Protein AF-A0AAQ3KSX4-F1 (afdb_monomer_lite)

Structure (mmCIF, N/CA/C/O backbone):
data_AF-A0AAQ3KSX4-F1
#
_entry.id   AF-A0AAQ3KSX4-F1
#
loop_
_atom_site.group_PDB
_atom_site.id
_atom_site.type_symbol
_atom_site.label_atom_id
_atom_site.label_alt_id
_atom_site.label_comp_id
_atom_site.label_asym_id
_atom_site.label_entity_id
_atom_site.label_seq_id
_atom_site.pdbx_PDB_ins_code
_atom_site.Cartn_x
_atom_site.Cartn_y
_atom_site.Cartn_z
_atom_site.occupancy
_atom_site.B_iso_or_equiv
_atom_site.auth_seq_id
_atom_site.auth_comp_id
_atom_site.auth_asym_id
_atom_site.auth_atom_id
_atom_site.pdbx_PDB_model_num
ATOM 1 N N . MET A 1 1 ? 41.044 6.966 1.425 1.00 77.44 1 MET A N 1
ATOM 2 C CA . MET A 1 1 ? 41.226 5.898 2.436 1.00 77.44 1 MET A CA 1
ATOM 3 C C . MET A 1 1 ? 41.093 6.422 3.860 1.00 77.44 1 MET A C 1
ATOM 5 O O . MET A 1 1 ? 40.290 5.868 4.588 1.00 77.44 1 MET A O 1
ATOM 9 N N . GLU A 1 2 ? 41.803 7.483 4.252 1.00 89.62 2 GLU A N 1
ATOM 10 C CA . GLU A 1 2 ? 41.724 8.043 5.620 1.00 89.62 2 GLU A CA 1
ATOM 11 C C . GLU A 1 2 ? 40.316 8.520 6.028 1.00 89.62 2 GLU A C 1
ATOM 13 O O . GLU A 1 2 ? 39.848 8.199 7.115 1.00 89.62 2 GLU A O 1
ATOM 18 N N . GLN A 1 3 ? 39.590 9.201 5.134 1.00 88.56 3 GLN A N 1
ATOM 19 C CA . GLN A 1 3 ? 38.213 9.637 5.405 1.00 88.56 3 GLN A CA 1
ATOM 20 C C . GLN A 1 3 ? 37.252 8.461 5.641 1.00 88.56 3 GLN A C 1
ATOM 22 O O . GLN A 1 3 ? 36.486 8.472 6.598 1.00 88.56 3 GLN A O 1
ATOM 27 N N . LEU A 1 4 ? 37.379 7.406 4.834 1.00 90.31 4 LEU A N 1
ATOM 28 C CA . LEU A 1 4 ? 36.565 6.197 4.955 1.00 90.31 4 LEU A CA 1
ATOM 29 C C . LEU A 1 4 ? 36.817 5.471 6.288 1.00 90.31 4 LEU A C 1
ATOM 31 O O . LEU A 1 4 ? 35.885 4.991 6.919 1.00 90.31 4 LEU A O 1
ATOM 35 N N . LYS A 1 5 ? 38.073 5.433 6.759 1.00 93.12 5 LYS A N 1
ATOM 36 C CA . LYS A 1 5 ? 38.406 4.883 8.085 1.00 93.12 5 LYS A CA 1
ATOM 37 C C . LYS A 1 5 ? 37.750 5.684 9.208 1.00 93.12 5 LYS A C 1
ATOM 39 O O . LYS A 1 5 ? 37.245 5.094 10.154 1.00 93.12 5 LYS A O 1
ATOM 44 N N . LYS A 1 6 ? 37.747 7.017 9.107 1.00 94.50 6 LYS A N 1
ATOM 45 C CA . LYS A 1 6 ? 37.117 7.891 10.105 1.00 94.50 6 LYS A CA 1
ATOM 46 C C . LYS A 1 6 ? 35.602 7.680 10.169 1.00 94.50 6 LYS A C 1
ATOM 48 O O . LYS A 1 6 ? 35.049 7.646 11.262 1.00 94.50 6 LYS A O 1
ATOM 53 N N . GLU A 1 7 ? 34.956 7.516 9.017 1.00 93.69 7 GLU A N 1
ATOM 54 C CA . GLU A 1 7 ? 33.525 7.201 8.932 1.00 93.69 7 GLU A CA 1
ATOM 55 C C . GLU A 1 7 ? 33.211 5.833 9.554 1.00 93.69 7 GLU A C 1
ATOM 57 O O . GLU A 1 7 ? 32.286 5.743 10.355 1.00 93.69 7 GLU A O 1
ATOM 62 N N . ILE A 1 8 ? 34.032 4.805 9.295 1.00 94.25 8 ILE A N 1
ATOM 63 C CA . ILE A 1 8 ? 33.885 3.477 9.920 1.00 94.25 8 ILE A CA 1
ATOM 64 C C . ILE A 1 8 ? 34.015 3.562 11.445 1.00 94.25 8 ILE A C 1
ATOM 66 O O . ILE A 1 8 ? 33.133 3.085 12.149 1.00 94.25 8 ILE A O 1
ATOM 70 N N . PHE A 1 9 ? 35.053 4.222 11.970 1.00 95.12 9 PHE A N 1
ATOM 71 C CA . PHE A 1 9 ? 35.220 4.376 13.422 1.00 95.12 9 PHE A CA 1
ATOM 72 C C . PHE A 1 9 ? 34.080 5.171 14.072 1.00 95.12 9 PHE A C 1
ATOM 74 O O . PHE A 1 9 ? 33.692 4.888 15.205 1.00 95.12 9 PHE A O 1
ATOM 81 N N . SER A 1 10 ? 33.543 6.175 13.372 1.00 95.44 10 SER A N 1
ATOM 82 C CA . SER A 1 10 ? 32.381 6.928 13.848 1.00 95.44 10 SER A CA 1
ATOM 83 C C . SER A 1 10 ? 31.141 6.040 13.916 1.00 95.44 10 SER A C 1
ATOM 85 O O . SER A 1 10 ? 30.458 6.039 14.937 1.00 95.44 10 SER A O 1
ATOM 87 N N . ALA A 1 11 ? 30.890 5.257 12.864 1.00 94.19 11 ALA A N 1
ATOM 88 C CA . ALA A 1 11 ? 29.765 4.335 12.791 1.00 94.19 11 ALA A CA 1
ATOM 89 C C . ALA A 1 11 ? 29.879 3.203 13.824 1.00 94.19 11 ALA A C 1
ATOM 91 O O . ALA A 1 11 ? 28.892 2.870 14.466 1.00 94.19 11 ALA A O 1
ATOM 92 N N . GLU A 1 12 ? 31.071 2.643 14.050 1.00 95.62 12 GLU A N 1
ATOM 93 C CA . GLU A 1 12 ? 31.298 1.626 15.088 1.00 95.62 12 GLU A CA 1
ATOM 94 C C . GLU A 1 12 ? 31.028 2.173 16.491 1.00 95.62 12 GLU A C 1
ATOM 96 O O . GLU A 1 12 ? 30.397 1.501 17.309 1.00 95.62 12 GLU A O 1
ATOM 101 N N . LYS A 1 13 ? 31.462 3.409 16.768 1.00 96.44 13 LYS A N 1
ATOM 102 C CA . LYS A 1 13 ? 31.189 4.065 18.048 1.00 96.44 13 LYS A CA 1
ATOM 103 C C . LYS A 1 13 ? 29.693 4.284 18.247 1.00 96.44 13 LYS A C 1
ATOM 105 O O . LYS A 1 13 ? 29.177 3.936 19.304 1.00 96.44 13 LYS A O 1
ATOM 110 N N . GLU A 1 14 ? 29.010 4.832 17.247 1.00 96.06 14 GLU A N 1
ATOM 111 C CA . GLU A 1 14 ? 27.561 5.034 17.284 1.00 96.06 14 GLU A CA 1
ATOM 112 C C . GLU A 1 14 ? 26.818 3.706 17.465 1.00 96.06 14 GLU A C 1
ATOM 114 O O . GLU A 1 14 ? 25.945 3.606 18.320 1.00 96.06 14 GLU A O 1
ATOM 119 N N . ASN A 1 15 ? 27.241 2.652 16.764 1.00 95.69 15 ASN A N 1
ATOM 120 C CA . ASN A 1 15 ? 26.662 1.321 16.899 1.00 95.69 15 ASN A CA 1
ATOM 121 C C . ASN A 1 15 ? 26.868 0.738 18.310 1.00 95.69 15 ASN A C 1
ATOM 123 O O . ASN A 1 15 ? 25.971 0.089 18.841 1.00 95.69 15 ASN A O 1
ATOM 127 N N . SER A 1 16 ? 28.014 1.008 18.953 1.00 94.94 16 SER A N 1
ATOM 128 C CA . SER A 1 16 ? 28.247 0.625 20.355 1.00 94.94 16 SER A CA 1
ATOM 129 C C . SER A 1 16 ? 27.323 1.371 21.324 1.00 94.94 16 SER A C 1
ATOM 131 O O . SER A 1 16 ? 26.788 0.761 22.248 1.00 94.94 16 SER A O 1
ATOM 133 N N . THR A 1 17 ? 27.072 2.661 21.076 1.00 97.62 17 THR A N 1
ATOM 134 C CA . THR A 1 17 ? 26.143 3.472 21.873 1.00 97.62 17 THR A CA 1
ATOM 135 C C . THR A 1 17 ? 24.716 2.957 21.716 1.00 97.62 17 THR A C 1
ATOM 137 O O . THR A 1 17 ? 24.065 2.665 22.715 1.00 97.62 17 THR A O 1
ATOM 140 N N . ILE A 1 18 ? 24.265 2.753 20.474 1.00 97.19 18 ILE A N 1
ATOM 141 C CA . ILE A 1 18 ? 22.936 2.208 20.170 1.00 97.19 18 ILE A CA 1
ATOM 142 C C . ILE A 1 18 ? 22.759 0.837 20.827 1.00 97.19 18 ILE A C 1
ATOM 144 O O . ILE A 1 18 ? 21.723 0.583 21.430 1.00 97.19 18 ILE A O 1
ATOM 148 N N . SER A 1 19 ? 23.774 -0.032 20.772 1.00 96.69 19 SER A N 1
ATOM 149 C CA . SER A 1 19 ? 23.719 -1.337 21.440 1.00 96.69 19 SER A CA 1
ATOM 150 C C . SER A 1 19 ? 23.503 -1.195 22.950 1.00 96.69 19 SER A C 1
ATOM 152 O O . SER A 1 19 ? 22.652 -1.881 23.502 1.00 96.69 19 SER A O 1
ATOM 154 N N . SER A 1 20 ? 24.209 -0.272 23.612 1.00 96.50 20 SER A N 1
ATOM 155 C CA . SER A 1 20 ? 24.032 -0.038 25.054 1.00 96.50 20 SER A CA 1
ATOM 156 C C . SER A 1 20 ? 22.672 0.579 25.413 1.00 96.50 20 SER A C 1
ATOM 158 O O . SER A 1 20 ? 22.101 0.275 26.460 1.00 96.50 20 SER A O 1
ATOM 160 N N . GLU A 1 21 ? 22.113 1.416 24.537 1.00 97.94 21 GLU A N 1
ATOM 161 C CA . GLU A 1 21 ? 20.769 1.972 24.718 1.00 97.94 21 GLU A CA 1
ATOM 162 C C . GLU A 1 21 ? 19.692 0.894 24.543 1.00 97.94 21 GLU A C 1
ATOM 164 O O . GLU A 1 21 ? 18.725 0.867 25.299 1.00 97.94 21 GLU A O 1
ATOM 169 N N . ILE A 1 22 ? 19.878 -0.040 23.605 1.00 96.56 22 ILE A N 1
ATOM 170 C CA . ILE A 1 22 ? 18.985 -1.193 23.437 1.00 96.56 22 ILE A CA 1
ATOM 171 C C . ILE A 1 22 ? 18.987 -2.061 24.697 1.00 96.56 22 ILE A C 1
ATOM 173 O O . ILE A 1 22 ? 17.912 -2.428 25.167 1.00 96.56 22 ILE A O 1
ATOM 177 N N . ASP A 1 23 ? 20.161 -2.351 25.260 1.00 97.06 23 ASP A N 1
ATOM 178 C CA . ASP A 1 23 ? 20.272 -3.176 26.467 1.00 97.06 23 ASP A CA 1
ATOM 179 C C . ASP A 1 23 ? 19.568 -2.517 27.664 1.00 97.06 23 ASP A C 1
ATOM 181 O O . ASP A 1 23 ? 18.772 -3.159 28.349 1.00 97.06 23 ASP A O 1
ATOM 185 N N . THR A 1 24 ? 19.775 -1.211 27.873 1.00 97.00 24 THR A N 1
ATOM 186 C CA . THR A 1 24 ? 19.105 -0.476 28.964 1.00 97.00 24 THR A CA 1
ATOM 187 C C . THR A 1 24 ? 17.590 -0.387 28.765 1.00 97.00 24 THR A C 1
ATOM 189 O O . THR A 1 24 ? 16.834 -0.533 29.727 1.00 97.00 24 THR A O 1
ATOM 192 N N . LEU A 1 25 ? 17.119 -0.207 27.526 1.00 97.38 25 LEU A N 1
ATOM 193 C CA . LEU A 1 25 ? 15.690 -0.226 27.213 1.00 97.38 25 LEU A CA 1
ATOM 194 C C . LEU A 1 25 ? 15.086 -1.620 27.440 1.00 97.38 25 LEU A C 1
ATOM 196 O O . LEU A 1 25 ? 13.968 -1.733 27.937 1.00 97.38 25 LEU A O 1
ATOM 200 N N . MET A 1 26 ? 15.816 -2.685 27.096 1.00 97.00 26 MET A N 1
ATOM 201 C CA . MET A 1 26 ? 15.367 -4.061 27.302 1.00 97.00 26 MET A CA 1
ATOM 202 C C . MET A 1 26 ? 15.226 -4.380 28.794 1.00 97.00 26 MET A C 1
ATOM 204 O O . MET A 1 26 ? 14.216 -4.958 29.195 1.00 97.00 26 MET A O 1
ATOM 208 N N . GLU A 1 27 ? 16.188 -3.960 29.621 1.00 97.12 27 GLU A N 1
ATOM 209 C CA . GLU A 1 27 ? 16.096 -4.090 31.080 1.00 97.12 27 GLU A CA 1
ATOM 210 C C . GLU A 1 27 ? 14.896 -3.322 31.649 1.00 97.12 27 GLU A C 1
ATOM 212 O O . GLU A 1 27 ? 14.158 -3.868 32.472 1.00 97.12 27 GLU A O 1
ATOM 217 N N . ALA A 1 28 ? 14.652 -2.095 31.175 1.00 97.00 28 ALA A N 1
ATOM 218 C CA . ALA A 1 28 ? 13.501 -1.299 31.593 1.00 97.00 28 ALA A CA 1
ATOM 219 C C . ALA A 1 28 ? 12.168 -1.979 31.237 1.00 97.00 28 ALA A C 1
ATOM 221 O O . ALA A 1 28 ? 11.304 -2.114 32.096 1.00 97.00 28 ALA A O 1
ATOM 222 N N . VAL A 1 29 ? 12.025 -2.493 30.009 1.00 97.19 29 VAL A N 1
ATOM 223 C CA . VAL A 1 29 ? 10.808 -3.198 29.563 1.00 97.19 29 VAL A CA 1
ATOM 224 C C . VAL A 1 29 ? 10.545 -4.457 30.390 1.00 97.19 29 VAL A C 1
ATOM 226 O O . VAL A 1 29 ? 9.398 -4.736 30.737 1.00 97.19 29 VAL A O 1
ATOM 229 N N . VAL A 1 30 ? 11.589 -5.220 30.727 1.00 96.94 30 VAL A N 1
ATOM 230 C CA . VAL A 1 30 ? 11.448 -6.391 31.605 1.00 96.94 30 VAL A CA 1
ATOM 231 C C . VAL A 1 30 ? 11.003 -5.962 33.006 1.00 96.94 30 VAL A C 1
ATOM 233 O O . VAL A 1 30 ? 10.108 -6.588 33.570 1.00 96.94 30 VAL A O 1
ATOM 236 N N . GLY A 1 31 ? 11.577 -4.883 33.548 1.00 97.00 31 GLY A N 1
ATOM 237 C CA . GLY A 1 31 ? 11.170 -4.314 34.834 1.00 97.00 31 GLY A CA 1
ATOM 238 C C . GLY A 1 31 ? 9.704 -3.873 34.853 1.00 97.00 31 GLY A C 1
ATOM 239 O O . GLY A 1 31 ? 8.949 -4.295 35.730 1.00 97.00 31 GLY A O 1
ATOM 240 N N . ASP A 1 32 ? 9.285 -3.103 33.850 1.00 97.19 32 ASP A N 1
ATOM 241 C CA . ASP A 1 32 ? 7.911 -2.614 33.704 1.00 97.19 32 ASP A CA 1
ATOM 242 C C . ASP A 1 32 ? 6.913 -3.771 33.540 1.00 97.19 32 ASP A C 1
ATOM 244 O O . ASP A 1 32 ? 5.824 -3.740 34.112 1.00 97.19 32 ASP A O 1
ATOM 248 N N . SER A 1 33 ? 7.292 -4.827 32.808 1.00 95.62 33 SER A N 1
ATOM 249 C CA . SER A 1 33 ? 6.467 -6.031 32.657 1.00 95.62 33 SER A CA 1
ATOM 250 C C . SER A 1 33 ? 6.242 -6.737 33.993 1.00 95.62 33 SER A C 1
ATOM 252 O O . SER A 1 33 ? 5.117 -7.124 34.296 1.00 95.62 33 SER A O 1
ATOM 254 N N . VAL A 1 34 ? 7.293 -6.894 34.804 1.00 95.75 34 VAL A N 1
ATOM 255 C CA . VAL A 1 34 ? 7.187 -7.521 36.132 1.00 95.75 34 VAL A CA 1
ATOM 256 C C . VAL A 1 34 ? 6.328 -6.671 37.070 1.00 95.75 34 VAL A C 1
ATOM 258 O O . VAL A 1 34 ? 5.539 -7.212 37.847 1.00 95.75 34 VAL A O 1
ATOM 261 N N . GLN A 1 35 ? 6.452 -5.344 36.998 1.00 97.31 35 GLN A N 1
ATOM 262 C CA . GLN A 1 35 ? 5.618 -4.438 37.780 1.00 97.31 35 GLN A CA 1
ATOM 263 C C . GLN A 1 35 ? 4.140 -4.547 37.380 1.00 97.31 35 GLN A C 1
ATOM 265 O O . GLN A 1 35 ? 3.283 -4.673 38.254 1.00 97.31 35 GLN A O 1
ATOM 270 N N . LEU A 1 36 ? 3.850 -4.557 36.077 1.00 96.06 36 LEU A N 1
ATOM 271 C CA . LEU A 1 36 ? 2.490 -4.692 35.564 1.00 96.06 36 LEU A CA 1
ATOM 272 C C . LEU A 1 36 ? 1.843 -6.019 35.987 1.00 96.06 36 LEU A C 1
ATOM 274 O O . LEU A 1 36 ? 0.680 -6.024 36.386 1.00 96.06 36 LEU A O 1
ATOM 278 N N . ASP A 1 37 ? 2.590 -7.126 35.955 1.00 96.81 37 ASP A N 1
ATOM 279 C CA . ASP A 1 37 ? 2.108 -8.424 36.446 1.00 96.81 37 ASP A CA 1
ATOM 280 C C . ASP A 1 37 ? 1.728 -8.359 37.936 1.00 96.81 37 ASP A C 1
ATOM 282 O O . ASP A 1 37 ? 0.681 -8.871 38.340 1.00 96.81 37 ASP A O 1
ATOM 286 N N . GLY A 1 38 ? 2.536 -7.675 38.754 1.00 95.62 38 GLY A N 1
ATOM 287 C CA . GLY A 1 38 ? 2.235 -7.440 40.168 1.00 95.62 38 GLY A CA 1
ATOM 288 C C . GLY A 1 38 ? 0.968 -6.605 40.384 1.00 95.62 38 GLY A C 1
ATOM 289 O O . GLY A 1 38 ? 0.138 -6.945 41.232 1.00 95.62 38 GLY A O 1
ATOM 290 N N . ASP A 1 39 ? 0.785 -5.547 39.592 1.00 96.81 39 ASP A N 1
ATOM 291 C CA . ASP A 1 39 ? -0.4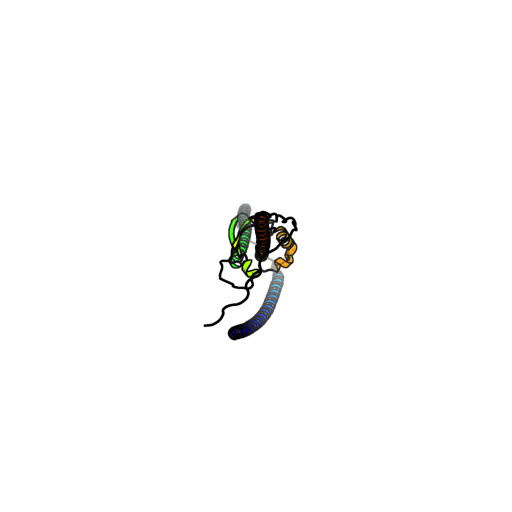04 -4.693 39.650 1.00 96.81 39 ASP A CA 1
ATOM 292 C C . ASP A 1 39 ? -1.676 -5.467 39.252 1.00 96.81 39 ASP A C 1
ATOM 294 O O . ASP A 1 39 ? -2.718 -5.337 39.904 1.00 96.81 39 ASP A O 1
ATOM 298 N N . ILE A 1 40 ? -1.595 -6.325 38.228 1.00 96.50 40 ILE A N 1
ATOM 299 C CA . ILE A 1 40 ? -2.700 -7.197 37.797 1.00 96.50 40 ILE A CA 1
ATOM 300 C C . ILE A 1 40 ? -3.080 -8.193 38.901 1.00 96.50 40 ILE A C 1
ATOM 302 O O . ILE A 1 40 ? -4.270 -8.370 39.188 1.00 96.50 40 ILE A O 1
ATOM 306 N N . GLU A 1 41 ? -2.101 -8.821 39.553 1.00 96.81 41 GLU A N 1
ATOM 307 C CA . GLU A 1 41 ? -2.348 -9.741 40.669 1.00 96.81 41 GLU A CA 1
ATOM 308 C C . GLU A 1 41 ? -3.003 -9.010 41.858 1.00 96.81 41 GLU A C 1
ATOM 310 O O . GLU A 1 41 ? -3.980 -9.491 42.442 1.00 96.81 41 GLU A O 1
ATOM 315 N N . GLY A 1 42 ? -2.540 -7.794 42.175 1.00 95.81 42 GLY A N 1
ATOM 316 C CA . GLY A 1 42 ? -3.118 -6.953 43.228 1.00 95.81 42 GLY A CA 1
ATOM 317 C C . GLY A 1 42 ? -4.569 -6.540 42.952 1.00 95.81 42 GLY A C 1
ATOM 318 O O . GLY A 1 42 ? -5.426 -6.592 43.847 1.00 95.81 42 GLY A O 1
ATOM 319 N N . LEU A 1 43 ? -4.881 -6.185 41.703 1.00 95.62 43 LEU A N 1
ATOM 320 C CA . LEU A 1 43 ? -6.252 -5.912 41.265 1.00 95.62 43 LEU A CA 1
ATOM 321 C C . LEU A 1 43 ? -7.130 -7.166 41.336 1.00 95.62 43 LEU A C 1
ATOM 323 O O . LEU A 1 43 ? -8.269 -7.088 41.800 1.00 95.62 43 LEU A O 1
ATOM 327 N N . THR A 1 44 ? -6.593 -8.325 40.954 1.00 95.50 44 THR A N 1
ATOM 328 C CA . THR A 1 44 ? -7.293 -9.615 41.030 1.00 95.50 44 THR A CA 1
ATOM 329 C C . THR A 1 44 ? -7.646 -9.968 42.478 1.00 95.50 44 THR A C 1
ATOM 331 O O . THR A 1 44 ? -8.795 -10.303 42.776 1.00 95.50 44 THR A O 1
ATOM 334 N N . CYS A 1 45 ? -6.708 -9.789 43.412 1.00 91.56 45 CYS A N 1
ATOM 335 C CA . CYS A 1 45 ? -6.958 -9.946 44.847 1.00 91.56 45 CYS A CA 1
ATOM 336 C C . CYS A 1 45 ? -8.049 -8.991 45.359 1.00 91.56 45 CYS A C 1
ATOM 338 O O . CYS A 1 45 ? -8.931 -9.399 46.118 1.00 91.56 45 CYS A O 1
ATOM 340 N N . SER A 1 46 ? -8.016 -7.729 44.922 1.00 93.69 46 SER A N 1
ATOM 341 C CA . SER A 1 46 ? -9.005 -6.715 45.312 1.00 93.69 46 SER A CA 1
ATOM 342 C C . SER A 1 46 ? -10.410 -7.062 44.813 1.00 93.69 46 SER A C 1
ATOM 344 O O . SER A 1 46 ? -11.388 -6.910 45.545 1.00 93.69 46 SER A O 1
ATOM 346 N N . LEU A 1 47 ? -10.519 -7.580 43.590 1.00 92.56 47 LEU A N 1
ATOM 347 C CA . LEU A 1 47 ? -11.789 -8.001 43.003 1.00 92.56 47 LEU A CA 1
ATOM 348 C C . LEU A 1 47 ? -12.379 -9.212 43.739 1.00 92.56 47 LEU A C 1
ATOM 350 O O . LEU A 1 47 ? -13.551 -9.185 44.116 1.00 92.56 47 LEU A O 1
ATOM 354 N N . ASN A 1 48 ? -11.550 -10.214 44.046 1.00 91.06 48 ASN A N 1
ATOM 355 C CA . ASN A 1 48 ? -11.947 -11.377 44.848 1.00 91.06 48 ASN A CA 1
ATOM 356 C C . ASN A 1 48 ? -12.418 -10.970 46.258 1.00 91.06 48 ASN A C 1
ATOM 358 O O . ASN A 1 48 ? -13.371 -11.536 46.799 1.00 91.06 48 ASN A O 1
ATOM 362 N N . PHE A 1 49 ? -11.783 -9.957 46.858 1.00 89.00 49 PHE A N 1
ATOM 363 C CA . PHE A 1 49 ? -12.206 -9.412 48.147 1.00 89.00 49 PHE A CA 1
ATOM 364 C C . PHE A 1 49 ? -13.598 -8.764 48.069 1.00 89.00 49 PHE A C 1
ATOM 366 O O . PHE A 1 49 ? -14.457 -9.067 48.902 1.00 89.00 49 PHE A O 1
ATOM 373 N N . ILE A 1 50 ? -13.858 -7.936 47.053 1.00 89.31 50 ILE A N 1
ATOM 374 C CA . ILE A 1 50 ? -15.174 -7.308 46.835 1.00 89.31 50 ILE A CA 1
ATOM 375 C C . ILE A 1 50 ? -16.257 -8.373 46.611 1.00 89.31 50 ILE A C 1
ATOM 377 O O . ILE A 1 50 ? -17.335 -8.293 47.207 1.00 89.31 50 ILE A O 1
ATOM 381 N N . GLU A 1 51 ? -15.966 -9.405 45.817 1.00 85.38 51 GLU A N 1
ATOM 382 C CA . GLU A 1 51 ? -16.886 -10.523 45.584 1.00 85.38 51 GLU A CA 1
ATOM 383 C C . GLU A 1 51 ? -17.218 -11.274 46.888 1.00 85.38 51 GLU A C 1
ATOM 385 O O . GLU A 1 51 ? -18.375 -11.628 47.138 1.00 85.38 51 GLU A O 1
ATOM 390 N N . SER A 1 52 ? -16.230 -11.450 47.774 1.00 80.94 52 SER A N 1
ATOM 391 C CA . SER A 1 52 ? -16.435 -12.077 49.085 1.00 80.94 52 SER A CA 1
ATOM 392 C C . SER A 1 52 ? -17.281 -11.223 50.047 1.00 80.94 52 SER A C 1
ATOM 394 O O . SER A 1 52 ? -18.116 -11.769 50.774 1.00 80.94 52 SER A O 1
ATOM 396 N N . GLN A 1 53 ? -17.154 -9.888 50.013 1.00 74.31 53 GLN A N 1
ATOM 397 C CA . GLN A 1 53 ? -17.993 -8.969 50.799 1.00 74.31 53 GLN A CA 1
ATOM 398 C C . GLN A 1 53 ? -19.436 -8.898 50.284 1.00 74.31 53 GLN A C 1
ATOM 400 O O . GLN A 1 53 ? -20.368 -8.850 51.090 1.00 74.31 53 GLN A O 1
ATOM 405 N N . GLY A 1 54 ? -19.643 -8.964 48.964 1.00 58.72 54 GLY A N 1
ATOM 406 C CA . GLY A 1 54 ? -20.977 -8.970 48.351 1.00 58.72 54 GLY A CA 1
ATOM 407 C C . GLY A 1 54 ? -21.863 -10.143 48.792 1.00 58.72 54 GLY A C 1
ATOM 408 O O . GLY A 1 54 ? -23.088 -10.048 48.736 1.00 58.72 54 GLY A O 1
ATOM 409 N N . ARG A 1 55 ? -21.270 -11.234 49.300 1.00 55.12 55 ARG A N 1
ATOM 410 C CA . ARG A 1 55 ? -21.997 -12.409 49.820 1.00 55.12 55 ARG A CA 1
ATOM 411 C C . ARG A 1 55 ? -22.288 -12.349 51.324 1.00 55.12 55 ARG A C 1
ATOM 413 O O . ARG A 1 55 ? -23.135 -13.105 51.794 1.00 55.12 55 ARG A O 1
ATOM 420 N N . LEU A 1 56 ? -21.639 -11.455 52.075 1.00 50.34 56 LEU A N 1
ATOM 421 C CA . LEU A 1 56 ? -21.816 -11.306 53.530 1.00 50.34 56 LEU A CA 1
ATOM 422 C C . LEU A 1 56 ? -22.900 -10.282 53.921 1.00 50.34 56 LEU A C 1
ATOM 424 O O . LEU A 1 56 ? -23.347 -10.280 55.065 1.00 50.34 56 LEU A O 1
ATOM 428 N N . GLY A 1 57 ? -23.381 -9.461 52.981 1.00 45.97 57 GLY A N 1
ATOM 429 C CA . GLY A 1 57 ? -24.408 -8.432 53.221 1.00 45.97 57 GLY A CA 1
ATOM 430 C C . GLY A 1 57 ? -25.868 -8.912 53.264 1.00 45.97 57 GLY A C 1
ATOM 431 O O . GLY A 1 57 ? -26.760 -8.089 53.430 1.00 45.97 57 GLY A O 1
ATOM 432 N N . LEU A 1 58 ? -26.138 -10.215 53.115 1.00 45.31 58 LEU A N 1
ATOM 433 C CA . LEU A 1 58 ? -27.502 -10.781 53.093 1.00 45.31 58 LEU A CA 1
ATOM 434 C C . LEU A 1 58 ? -27.897 -11.538 54.373 1.00 45.31 58 LEU A C 1
ATOM 436 O O . LEU A 1 58 ? -28.959 -12.152 54.420 1.00 45.31 58 LEU A O 1
ATOM 440 N N . SER A 1 59 ? -27.074 -11.497 55.424 1.00 45.84 59 SER A N 1
ATOM 441 C CA . SER A 1 59 ? -27.343 -12.208 56.679 1.00 45.84 59 SER A CA 1
ATOM 442 C C . SER A 1 59 ? -27.238 -11.294 57.896 1.00 45.84 59 SER A C 1
ATOM 444 O O . SER A 1 59 ? -26.413 -11.512 58.783 1.00 45.84 59 SER A O 1
ATOM 446 N N . SER A 1 60 ? -28.107 -10.290 57.990 1.00 40.59 60 SER A N 1
ATOM 447 C CA . SER A 1 60 ? -28.384 -9.660 59.281 1.00 40.59 60 SER A CA 1
ATOM 448 C C . SER A 1 60 ? -29.757 -8.984 59.326 1.00 40.59 60 SER A C 1
ATOM 450 O O . SER A 1 60 ? -30.046 -8.033 58.610 1.00 40.59 60 SER A O 1
ATOM 452 N N . THR A 1 61 ? -30.562 -9.466 60.278 1.00 39.75 61 THR A N 1
ATOM 453 C CA . THR A 1 61 ? -31.725 -8.824 60.918 1.00 39.75 61 THR A CA 1
ATOM 454 C C . THR A 1 61 ? -33.079 -8.852 60.191 1.00 39.75 61 THR A C 1
ATOM 456 O O . THR A 1 61 ? -33.462 -7.918 59.500 1.00 39.75 61 THR A O 1
ATOM 459 N N . SER A 1 62 ? -33.887 -9.880 60.486 1.00 33.81 62 SER A N 1
ATOM 460 C CA . SER A 1 62 ? -35.350 -9.741 60.527 1.00 33.81 62 SER A CA 1
ATOM 461 C C . SER A 1 62 ? -35.785 -9.590 61.988 1.00 33.81 62 SER A C 1
ATOM 463 O O . SER A 1 62 ? -35.845 -10.570 62.733 1.00 33.81 62 SER A O 1
ATOM 465 N N . VAL A 1 63 ? -36.040 -8.351 62.405 1.00 40.59 63 VAL A N 1
ATOM 466 C CA . VAL A 1 63 ? -36.787 -8.030 63.627 1.00 40.59 63 VAL A CA 1
ATOM 467 C C . VAL A 1 63 ? -38.242 -7.848 63.212 1.00 40.59 63 VAL A C 1
ATOM 469 O O . VAL A 1 63 ? -38.533 -7.030 62.344 1.00 40.59 63 VAL A O 1
ATOM 472 N N . ASP A 1 64 ? -39.133 -8.633 63.809 1.00 41.88 64 ASP A N 1
ATOM 473 C CA . ASP A 1 64 ? -40.577 -8.566 63.594 1.00 41.88 64 ASP A CA 1
ATOM 474 C C . ASP A 1 64 ? -41.253 -7.694 64.672 1.00 41.88 64 ASP A C 1
ATOM 476 O O . ASP A 1 64 ? -40.885 -7.758 65.848 1.00 41.88 64 ASP A O 1
ATOM 480 N N . GLY A 1 65 ? -42.265 -6.920 64.259 1.00 38.50 65 GLY A N 1
ATOM 481 C CA . GLY A 1 65 ? -43.331 -6.409 65.131 1.00 38.50 65 GLY A CA 1
ATOM 482 C C . GLY A 1 65 ? -43.478 -4.887 65.318 1.00 38.50 65 GLY A C 1
ATOM 483 O O . GLY A 1 65 ? -43.035 -4.363 66.336 1.00 38.50 65 GLY A O 1
ATOM 484 N N . LYS A 1 66 ? -44.244 -4.205 64.439 1.00 31.05 66 LYS A N 1
ATOM 485 C CA . LYS A 1 66 ? -45.479 -3.431 64.782 1.00 31.05 66 LYS A CA 1
ATOM 486 C C . LYS A 1 66 ? -46.118 -2.719 63.559 1.00 31.05 66 LYS A C 1
ATOM 488 O O . LYS A 1 66 ? -45.375 -2.332 62.662 1.00 31.05 66 LYS A O 1
ATOM 493 N N . PRO A 1 67 ? -47.456 -2.489 63.522 1.00 49.69 67 PRO A N 1
ATOM 494 C CA . PRO A 1 67 ? -48.157 -1.956 62.347 1.00 49.69 67 PRO A CA 1
ATOM 495 C C . PRO A 1 67 ? -48.575 -0.466 62.431 1.00 49.69 67 PRO A C 1
ATOM 497 O O . PRO A 1 67 ? -49.072 -0.047 63.475 1.00 49.69 67 PRO A O 1
ATOM 500 N N . LEU A 1 68 ? -48.457 0.218 61.269 1.00 43.59 68 LEU A N 1
ATOM 501 C CA . LEU A 1 68 ? -49.140 1.426 60.709 1.00 43.59 68 LEU A CA 1
ATOM 502 C C . LEU A 1 68 ? -49.209 2.740 61.546 1.00 43.59 68 LEU A C 1
ATOM 504 O O . LEU A 1 68 ? -48.978 2.677 62.750 1.00 43.59 68 LEU A O 1
ATOM 508 N N . PRO A 1 69 ? -49.582 3.928 60.983 1.00 57.88 69 PRO A N 1
ATOM 509 C CA . PRO A 1 69 ? -50.072 4.249 59.622 1.00 57.88 69 PRO A CA 1
ATOM 510 C C . PRO A 1 69 ? -49.420 5.488 58.950 1.00 57.88 69 PRO A C 1
ATOM 512 O O . PRO A 1 69 ? -48.966 6.385 59.641 1.00 57.88 69 PRO A O 1
ATOM 515 N N . GLU A 1 70 ? -49.460 5.597 57.618 1.00 35.22 70 GLU A N 1
ATOM 516 C CA . GLU A 1 70 ? -50.076 6.767 56.957 1.00 35.22 70 GLU A CA 1
ATOM 517 C C . GLU A 1 70 ? -50.140 6.602 55.438 1.00 35.22 70 GLU A C 1
ATOM 519 O O . GLU A 1 70 ? -49.247 6.066 54.784 1.00 35.22 70 GLU A O 1
ATOM 524 N N . GLU A 1 71 ? -51.281 7.027 54.918 1.00 50.38 71 GLU A N 1
ATOM 525 C CA . GLU A 1 71 ? -51.705 6.970 53.536 1.00 50.38 71 GLU A CA 1
ATOM 526 C C . GLU A 1 71 ? -50.916 7.964 52.680 1.00 50.38 71 GLU A C 1
ATOM 528 O O . GLU A 1 71 ? -51.003 9.171 52.888 1.00 50.38 71 GLU A O 1
ATOM 533 N N . THR A 1 72 ? -50.278 7.472 51.622 1.00 42.56 72 THR A N 1
ATOM 534 C CA . THR A 1 72 ? -50.133 8.266 50.400 1.00 42.56 72 THR A CA 1
ATOM 535 C C . THR A 1 72 ? -50.558 7.388 49.237 1.00 42.56 72 THR A C 1
ATOM 537 O O . THR A 1 72 ? -49.825 6.516 48.773 1.00 42.56 72 THR A O 1
ATOM 540 N N . HIS A 1 73 ? -51.800 7.586 48.801 1.00 52.75 73 HIS A N 1
ATOM 541 C CA . HIS A 1 73 ? -52.326 7.037 47.559 1.00 52.75 73 HIS A CA 1
ATOM 542 C C . HIS A 1 73 ? -51.580 7.666 46.371 1.00 52.75 73 HIS A C 1
ATOM 544 O O . HIS A 1 73 ? -52.046 8.627 45.763 1.00 52.75 73 HIS A O 1
ATOM 550 N N . GLU A 1 74 ? -50.423 7.115 46.014 1.00 48.75 74 GLU A N 1
ATOM 551 C CA . GLU A 1 74 ? -49.851 7.316 44.686 1.00 48.75 74 GLU A CA 1
ATOM 552 C C . GLU A 1 74 ? -50.547 6.367 43.711 1.00 48.75 74 GLU A C 1
ATOM 554 O O . GLU A 1 74 ? -50.556 5.146 43.869 1.00 48.75 74 GLU A O 1
ATOM 559 N N . ASN A 1 75 ? -51.214 6.953 42.720 1.00 51.16 75 ASN A N 1
ATOM 560 C CA . ASN A 1 75 ? -51.983 6.226 41.724 1.00 51.16 75 ASN A CA 1
ATOM 561 C C . ASN A 1 75 ? -51.033 5.336 40.889 1.00 51.16 75 ASN A C 1
ATOM 563 O O . ASN A 1 75 ? -50.221 5.875 40.129 1.00 51.16 75 ASN A O 1
ATOM 567 N N . PRO A 1 76 ? -51.127 3.993 40.960 1.00 54.94 76 PRO A N 1
ATOM 568 C CA . PRO A 1 76 ? -50.163 3.089 40.325 1.00 54.94 76 PRO A CA 1
ATOM 569 C C . PRO A 1 76 ? -50.129 3.223 38.795 1.00 54.94 76 PRO A C 1
ATOM 571 O O . PRO A 1 76 ? -49.131 2.881 38.165 1.00 54.94 76 PRO A O 1
ATOM 574 N N . VAL A 1 77 ? -51.188 3.773 38.190 1.00 56.84 77 VAL A N 1
ATOM 575 C CA . VAL A 1 77 ? -51.284 4.030 36.745 1.00 56.84 77 VAL A CA 1
ATOM 576 C C . VAL A 1 77 ? -50.399 5.205 36.300 1.00 56.84 77 VAL A C 1
ATOM 578 O O . VAL A 1 77 ? -49.887 5.176 35.184 1.00 56.84 77 VAL A O 1
ATOM 581 N N . HIS A 1 78 ? -50.181 6.213 37.153 1.00 54.94 78 HIS A N 1
ATOM 582 C CA . HIS A 1 78 ? -49.347 7.382 36.830 1.00 54.94 78 HIS A CA 1
ATOM 583 C C . HIS A 1 78 ? -47.860 7.009 36.818 1.00 54.94 78 HIS A C 1
ATOM 585 O O . HIS A 1 78 ? -47.157 7.270 35.845 1.00 54.94 78 HIS A O 1
ATOM 591 N N . VAL A 1 79 ? -47.428 6.283 37.851 1.00 57.88 79 VAL A N 1
ATOM 592 C CA . VAL A 1 79 ? -46.057 5.783 38.013 1.00 57.88 79 VAL A CA 1
ATOM 593 C C . VAL A 1 79 ? -45.678 4.825 36.871 1.00 57.88 79 VAL A C 1
ATOM 595 O O . VAL A 1 79 ? -44.616 4.957 36.266 1.00 57.88 79 VAL A O 1
ATOM 598 N N . PHE A 1 80 ? -46.577 3.911 36.480 1.00 59.03 80 PHE A N 1
ATOM 599 C CA . PHE A 1 80 ? -46.353 3.011 35.337 1.00 59.03 80 PHE A CA 1
ATOM 600 C C . PHE A 1 80 ? -46.177 3.752 34.003 1.00 59.03 80 PHE A C 1
ATOM 602 O O . PHE A 1 80 ? -45.424 3.309 33.130 1.00 59.03 80 PHE A O 1
ATOM 609 N N . HIS A 1 81 ? -46.895 4.862 33.820 1.00 59.88 81 HIS A N 1
ATOM 610 C CA . HIS A 1 81 ? -46.839 5.635 32.585 1.00 59.88 81 HIS A CA 1
ATOM 611 C C . HIS A 1 81 ? -45.536 6.435 32.475 1.00 59.88 81 HIS A C 1
ATOM 613 O O . HIS A 1 81 ? -44.978 6.532 31.382 1.00 59.88 81 HIS A O 1
ATOM 619 N N . GLU A 1 82 ? -45.033 6.939 33.600 1.00 68.25 82 GLU A N 1
ATOM 620 C CA . GLU A 1 82 ? -43.785 7.696 33.720 1.00 68.25 82 GLU A CA 1
ATOM 621 C C . GLU A 1 82 ? -42.559 6.810 33.436 1.00 68.25 82 GLU A C 1
ATOM 623 O O . GLU A 1 82 ? -41.757 7.134 32.556 1.00 68.25 82 GLU A O 1
ATOM 628 N N . TYR A 1 83 ? -42.505 5.604 34.022 1.00 76.38 83 TYR A N 1
ATOM 629 C CA . TYR A 1 83 ? -41.472 4.604 33.709 1.00 76.38 83 TYR A CA 1
ATOM 630 C C . TYR A 1 83 ? -41.463 4.187 32.232 1.00 76.38 83 TYR A C 1
ATOM 632 O O . TYR A 1 83 ? -40.405 3.935 31.655 1.00 76.38 83 TYR A O 1
ATOM 640 N N . LYS A 1 84 ? -42.631 4.121 31.580 1.00 82.31 84 LYS A N 1
ATOM 641 C CA . LYS A 1 84 ? -42.726 3.793 30.150 1.00 82.31 84 LYS A CA 1
ATOM 642 C C . LYS A 1 84 ? -42.107 4.882 29.269 1.00 82.31 84 LYS A C 1
ATOM 644 O O . LYS A 1 84 ? -41.429 4.555 28.295 1.00 82.31 84 LYS A O 1
ATOM 649 N N . PHE A 1 85 ? -42.324 6.157 29.592 1.00 82.94 85 PHE A N 1
ATOM 650 C CA . PHE A 1 85 ? -41.696 7.269 28.872 1.00 82.94 85 PHE A CA 1
ATOM 651 C C . PHE A 1 85 ? -40.187 7.329 29.124 1.00 82.94 85 PHE A C 1
ATOM 653 O O . PHE A 1 85 ? -39.422 7.516 28.176 1.00 82.94 85 PHE A O 1
ATOM 660 N N . GLU A 1 86 ? -39.750 7.092 30.360 1.00 87.19 86 GLU A N 1
ATOM 661 C CA . GLU A 1 86 ? -38.330 7.026 30.707 1.00 87.19 86 GLU A CA 1
ATOM 662 C C . GLU A 1 86 ? -37.619 5.879 29.971 1.00 87.19 86 GLU A C 1
ATOM 664 O O . GLU A 1 86 ? -36.573 6.089 29.357 1.00 87.19 86 GLU A O 1
ATOM 669 N N . MET A 1 87 ? -38.231 4.692 29.917 1.00 87.00 87 MET A N 1
ATOM 670 C CA . MET A 1 87 ? -37.728 3.540 29.162 1.00 87.00 87 MET A CA 1
ATOM 671 C C . MET A 1 87 ? -37.603 3.835 27.660 1.00 87.00 87 MET A C 1
ATOM 673 O O . MET A 1 87 ? -36.605 3.472 27.037 1.00 87.00 87 MET A O 1
ATOM 677 N N . LEU A 1 88 ? -38.585 4.521 27.063 1.00 87.94 88 LEU A N 1
ATOM 678 C CA . LEU A 1 88 ? -38.514 4.946 25.660 1.00 87.94 88 LEU A CA 1
ATOM 679 C C . LEU A 1 88 ? -37.380 5.959 25.432 1.00 87.94 88 LEU A C 1
ATOM 681 O O . LEU A 1 88 ? -36.646 5.836 24.451 1.00 87.94 88 LEU A O 1
ATOM 685 N N . GLY A 1 89 ? -37.189 6.910 26.351 1.00 91.38 89 GLY A N 1
ATOM 686 C CA . GLY A 1 89 ? -36.082 7.869 26.302 1.00 91.38 89 GLY A CA 1
ATOM 687 C C . GLY A 1 89 ? -34.710 7.205 26.456 1.00 91.38 89 GLY A C 1
ATOM 688 O O . GLY A 1 89 ? -33.762 7.550 25.743 1.00 91.38 89 GLY A O 1
ATOM 689 N N . LEU A 1 90 ? -34.603 6.206 27.335 1.00 92.81 90 LEU A N 1
ATOM 690 C CA . LEU A 1 90 ? -33.408 5.377 27.490 1.00 92.81 90 LEU A CA 1
ATOM 691 C C . LEU A 1 90 ? -33.120 4.572 26.220 1.00 92.81 90 LEU A C 1
ATOM 693 O O . LEU A 1 90 ? -31.990 4.604 25.738 1.00 92.81 90 LEU A O 1
ATOM 697 N N . ASN A 1 91 ? -34.127 3.932 25.625 1.00 93.81 91 ASN A N 1
ATOM 698 C CA . ASN A 1 91 ? -33.967 3.195 24.370 1.00 93.81 91 ASN A CA 1
ATOM 699 C C . ASN A 1 91 ? -33.519 4.105 23.222 1.00 93.81 91 ASN A C 1
ATOM 701 O O . ASN A 1 91 ? -32.595 3.759 22.490 1.00 93.81 91 ASN A O 1
ATOM 705 N N . GLN A 1 92 ? -34.100 5.301 23.094 1.00 95.81 92 GLN A N 1
ATOM 706 C CA . GLN A 1 92 ? -33.667 6.274 22.090 1.00 95.81 92 GLN A CA 1
ATOM 707 C C . GLN A 1 92 ? -32.205 6.696 22.298 1.00 95.81 92 GLN A C 1
ATOM 709 O O . GLN A 1 92 ? -31.446 6.826 21.335 1.00 95.81 92 GLN A O 1
ATOM 714 N N . ARG A 1 93 ? -31.786 6.892 23.554 1.00 95.31 93 ARG A N 1
ATOM 715 C CA . ARG A 1 93 ? -30.390 7.186 23.905 1.00 95.31 93 ARG A CA 1
ATOM 716 C C . ARG A 1 93 ? -29.452 6.025 23.583 1.00 95.31 93 ARG A C 1
ATOM 718 O O . ARG A 1 93 ? -28.358 6.277 23.083 1.00 95.31 93 ARG A O 1
ATOM 725 N N . VAL A 1 94 ? -29.860 4.787 23.857 1.00 95.75 94 VAL A N 1
ATOM 726 C CA . VAL A 1 94 ? -29.085 3.580 23.531 1.00 95.75 94 VAL A CA 1
ATOM 727 C C . VAL A 1 94 ? -28.913 3.457 22.022 1.00 95.75 94 VAL A C 1
ATOM 729 O O . VAL A 1 94 ? -27.789 3.289 21.556 1.00 95.75 94 VAL A O 1
ATOM 732 N N . GLU A 1 95 ? -29.983 3.636 21.249 1.00 96.38 95 GLU A N 1
ATOM 733 C CA . GLU A 1 95 ? -29.914 3.569 19.788 1.00 96.38 95 GLU A CA 1
ATOM 734 C C . GLU A 1 95 ? -2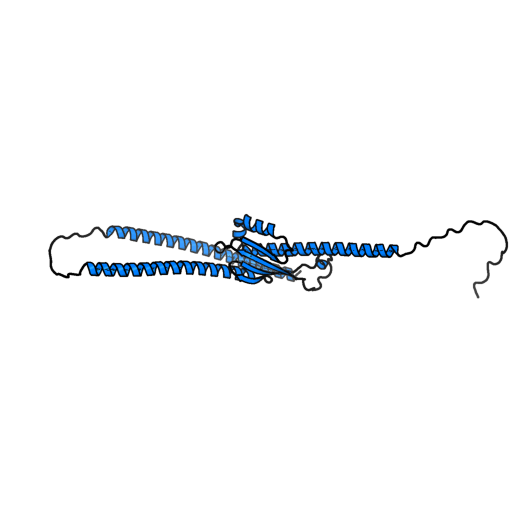9.031 4.688 19.216 1.00 96.38 95 GLU A C 1
ATOM 736 O O . GLU A 1 95 ? -28.184 4.452 18.355 1.00 96.38 95 GLU A O 1
ATOM 741 N N . LYS A 1 96 ? -29.140 5.908 19.759 1.00 96.56 96 LYS A N 1
ATOM 742 C CA . LYS A 1 96 ? -28.247 7.018 19.400 1.00 96.56 96 LYS A CA 1
ATOM 743 C C . LYS A 1 96 ? -26.784 6.696 19.721 1.00 96.56 96 LYS A C 1
ATOM 745 O O . LYS A 1 96 ? -25.914 6.959 18.898 1.00 96.56 96 LYS A O 1
ATOM 750 N N . SER A 1 97 ? -26.513 6.119 20.891 1.00 95.19 97 SER A N 1
ATOM 751 C CA . SER A 1 97 ? -25.168 5.696 21.296 1.00 95.19 97 SER A CA 1
ATOM 752 C C . SER A 1 97 ? -24.606 4.626 20.355 1.00 95.19 97 SER A C 1
ATOM 754 O O . SER A 1 97 ? -23.471 4.735 19.901 1.00 95.19 97 SER A O 1
ATOM 756 N N . LYS A 1 98 ? -25.426 3.640 19.975 1.00 96.69 98 LYS A N 1
ATOM 757 C CA . LYS A 1 98 ? -25.061 2.592 19.018 1.00 96.69 98 LYS A CA 1
ATOM 758 C C . LYS A 1 98 ? -24.703 3.167 17.646 1.00 96.69 98 LYS A C 1
ATOM 760 O O . LYS A 1 98 ? -23.666 2.814 17.095 1.00 96.69 98 LYS A O 1
ATOM 765 N N . ASN A 1 99 ? -25.506 4.094 17.127 1.00 95.31 99 ASN A N 1
ATOM 766 C CA . ASN A 1 99 ? -25.208 4.768 15.861 1.00 95.31 99 ASN A CA 1
ATOM 767 C C . ASN A 1 99 ? -23.924 5.601 15.946 1.00 95.31 99 ASN A C 1
ATOM 769 O O . ASN A 1 99 ? -23.107 5.567 15.029 1.00 95.31 99 ASN A O 1
ATOM 773 N N . ASN A 1 100 ? -23.705 6.298 17.064 1.00 96.06 100 ASN A N 1
ATOM 774 C CA . ASN A 1 100 ? -22.464 7.033 17.293 1.00 96.06 100 ASN A CA 1
ATOM 775 C C . ASN A 1 100 ? -21.245 6.104 17.319 1.00 96.06 100 ASN A C 1
ATOM 777 O O . ASN A 1 100 ? -20.217 6.456 16.752 1.00 96.06 100 ASN A O 1
ATOM 781 N N . LEU A 1 101 ? -21.354 4.924 17.940 1.00 94.75 101 LEU A N 1
ATOM 782 C CA . LEU A 1 101 ? -20.280 3.929 17.952 1.00 94.75 101 LEU A CA 1
ATOM 783 C C . LEU A 1 101 ? -19.933 3.452 16.540 1.00 94.75 101 LEU A C 1
ATOM 785 O O . LEU A 1 101 ? -18.754 3.372 16.213 1.00 94.75 101 LEU A O 1
ATOM 789 N N . VAL A 1 102 ? -20.935 3.189 15.695 1.00 94.62 102 VAL A N 1
ATOM 790 C CA . VAL A 1 102 ? -20.706 2.813 14.289 1.00 94.62 102 VAL A CA 1
ATOM 791 C C . VAL A 1 102 ? -19.996 3.940 13.537 1.00 94.62 102 VAL A C 1
ATOM 793 O O . VAL A 1 102 ? -18.962 3.699 12.923 1.00 94.62 102 VAL A O 1
ATOM 796 N N . MET A 1 103 ? -20.469 5.185 13.658 1.00 93.94 103 MET A N 1
ATOM 797 C CA . MET A 1 103 ? -19.805 6.324 13.010 1.00 93.94 103 MET A CA 1
ATOM 798 C C . MET A 1 103 ? -18.373 6.540 13.513 1.00 93.94 103 MET A C 1
ATOM 800 O O . MET A 1 103 ? -17.499 6.917 12.735 1.00 93.94 103 MET A O 1
ATOM 804 N N . LEU A 1 104 ? -18.116 6.304 14.802 1.00 93.75 104 LEU A N 1
ATOM 805 C CA . LEU A 1 104 ? -16.780 6.433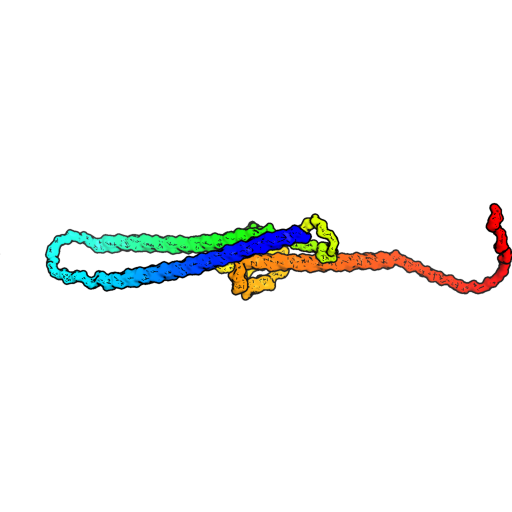 15.379 1.00 93.75 104 LEU A CA 1
ATOM 806 C C . LEU A 1 104 ? -15.833 5.348 14.852 1.00 93.75 104 LEU A C 1
ATOM 808 O O . LEU A 1 104 ? -14.677 5.642 14.568 1.00 93.75 104 LEU A O 1
ATOM 812 N N . GLN A 1 105 ? -16.325 4.120 14.679 1.00 90.94 105 GLN A N 1
ATOM 813 C CA . GLN A 1 105 ? -15.566 3.034 14.055 1.00 90.94 105 GLN A CA 1
ATOM 814 C C . GLN A 1 105 ? -15.252 3.334 12.588 1.00 90.94 105 GLN A C 1
ATOM 816 O O . GLN A 1 105 ? -14.116 3.146 12.156 1.00 90.94 105 GLN A O 1
ATOM 821 N N . ASP A 1 106 ? -16.226 3.844 11.832 1.00 88.31 106 ASP A N 1
ATOM 822 C CA . ASP A 1 106 ? -16.018 4.231 10.435 1.00 88.31 106 ASP A CA 1
ATOM 823 C C . ASP A 1 106 ? -14.993 5.375 10.319 1.00 88.31 106 ASP A C 1
ATOM 825 O O . ASP A 1 106 ? -14.152 5.375 9.414 1.00 88.31 106 ASP A O 1
ATOM 829 N N . LEU A 1 107 ? -15.012 6.325 11.263 1.00 89.12 107 LEU A N 1
ATOM 830 C CA . LEU A 1 107 ? -14.042 7.418 11.334 1.00 89.12 107 LEU A CA 1
ATOM 831 C C . LEU A 1 107 ? -12.636 6.928 11.708 1.00 89.12 107 LEU A C 1
ATOM 833 O O . LEU A 1 107 ? -11.675 7.329 11.055 1.00 89.12 107 LEU A O 1
ATOM 837 N N . ASP A 1 108 ? -12.505 6.061 12.716 1.00 88.06 108 ASP A N 1
ATOM 838 C CA . ASP A 1 108 ? -11.230 5.434 13.096 1.00 88.06 108 ASP A CA 1
ATOM 839 C C . ASP A 1 108 ? -10.623 4.670 11.913 1.00 88.06 108 ASP A C 1
ATOM 841 O O . ASP A 1 108 ? -9.443 4.823 11.593 1.00 88.06 108 ASP A O 1
ATOM 845 N N . PHE A 1 109 ? -11.454 3.916 11.190 1.00 83.94 109 PHE A N 1
ATOM 846 C CA . PHE A 1 109 ? -11.025 3.210 9.993 1.00 83.94 109 PHE A CA 1
ATOM 847 C C . PHE A 1 109 ? -10.557 4.172 8.893 1.00 83.94 109 PHE A C 1
ATOM 849 O O . PHE A 1 109 ? -9.506 3.963 8.281 1.00 83.94 109 PHE A O 1
ATOM 856 N N . ALA A 1 110 ? -11.317 5.241 8.638 1.00 83.88 110 ALA A N 1
ATOM 857 C CA . ALA A 1 110 ? -10.925 6.266 7.681 1.00 83.88 110 ALA A CA 1
ATOM 858 C C . ALA A 1 110 ? -9.595 6.928 8.075 1.00 83.88 110 ALA A C 1
ATOM 860 O O . ALA A 1 110 ? -8.740 7.118 7.212 1.00 83.88 110 ALA A O 1
ATOM 861 N N . LEU A 1 111 ? -9.388 7.217 9.361 1.00 84.62 111 LEU A N 1
ATOM 862 C CA . LEU A 1 111 ? -8.167 7.836 9.873 1.00 84.62 111 LEU A CA 1
ATOM 863 C C . LEU A 1 111 ? -6.950 6.919 9.701 1.00 84.62 111 LEU A C 1
ATOM 865 O O . LEU A 1 111 ? -5.958 7.349 9.115 1.00 84.62 111 LEU A O 1
ATOM 869 N N . LYS A 1 112 ? -7.055 5.641 10.091 1.00 83.94 112 LYS A N 1
ATOM 870 C CA . LYS A 1 112 ? -6.006 4.627 9.856 1.00 83.94 112 LYS A CA 1
ATOM 871 C C . LYS A 1 112 ? -5.646 4.504 8.378 1.00 83.94 112 LYS A C 1
ATOM 873 O O . LYS A 1 112 ? -4.479 4.353 8.021 1.00 83.94 112 LYS A O 1
ATOM 878 N N . ARG A 1 113 ? -6.649 4.599 7.501 1.00 79.12 113 ARG A N 1
ATOM 879 C CA . ARG A 1 113 ? -6.446 4.591 6.050 1.00 79.12 113 ARG A CA 1
ATOM 880 C C . ARG A 1 113 ? -5.617 5.785 5.581 1.00 79.12 113 ARG A C 1
ATOM 882 O O . ARG A 1 113 ? -4.653 5.603 4.845 1.00 79.12 113 ARG A O 1
ATOM 889 N N . PHE A 1 114 ? -5.989 6.994 6.000 1.00 80.69 114 PHE A N 1
ATOM 890 C CA . PHE A 1 114 ? -5.263 8.210 5.631 1.00 80.69 114 PHE A CA 1
ATOM 891 C C . PHE A 1 114 ? -3.839 8.218 6.183 1.00 80.69 114 PHE A C 1
ATOM 893 O O . PHE A 1 114 ? -2.922 8.633 5.480 1.00 80.69 114 PHE A O 1
ATOM 900 N N . GLU A 1 115 ? -3.637 7.708 7.396 1.00 82.06 115 GLU A N 1
ATOM 901 C CA . GLU A 1 115 ? -2.306 7.556 7.975 1.00 82.06 115 GLU A CA 1
ATOM 902 C C . GLU A 1 115 ? -1.428 6.627 7.126 1.00 82.06 115 GLU A C 1
ATOM 904 O O . GLU A 1 115 ? -0.307 6.996 6.778 1.00 82.06 115 GLU A O 1
ATOM 909 N N . ALA A 1 116 ? -1.950 5.469 6.705 1.00 76.38 116 ALA A N 1
ATOM 910 C CA . ALA A 1 116 ? -1.227 4.548 5.828 1.00 76.38 116 ALA A CA 1
ATOM 911 C C . ALA A 1 116 ? -0.829 5.196 4.484 1.00 76.38 116 ALA A C 1
ATOM 913 O O . ALA A 1 116 ? 0.248 4.915 3.954 1.00 76.38 116 ALA A O 1
ATOM 914 N N . PHE A 1 117 ? -1.659 6.091 3.939 1.00 75.81 117 PHE A N 1
ATOM 915 C CA . PHE A 1 117 ? -1.332 6.839 2.718 1.00 75.81 117 PHE A CA 1
ATOM 916 C C . PHE A 1 117 ? -0.312 7.952 2.955 1.00 75.81 117 PHE A C 1
ATOM 918 O O . PHE A 1 117 ? 0.599 8.113 2.149 1.00 75.81 117 PHE A O 1
ATOM 925 N N . GLY A 1 118 ? -0.401 8.672 4.074 1.00 74.12 118 GLY A N 1
ATOM 926 C CA . GLY A 1 118 ? 0.623 9.647 4.454 1.00 74.12 118 GLY A CA 1
ATOM 927 C C . GLY A 1 118 ? 1.987 8.984 4.664 1.00 74.12 118 GLY A C 1
ATOM 928 O O . GLY A 1 118 ? 3.014 9.495 4.221 1.00 74.12 118 GLY A O 1
ATOM 929 N N . GLN A 1 119 ? 2.007 7.791 5.266 1.00 77.44 119 GLN A N 1
ATOM 930 C CA . GLN A 1 119 ? 3.220 6.981 5.366 1.00 77.44 119 GLN A CA 1
ATOM 931 C C . GLN A 1 119 ? 3.752 6.595 3.982 1.00 77.44 119 GLN A C 1
ATOM 933 O O . GLN A 1 119 ? 4.962 6.630 3.773 1.00 77.44 119 GLN A O 1
ATOM 938 N N . LEU A 1 120 ? 2.880 6.278 3.022 1.00 76.12 120 LEU A N 1
ATOM 939 C CA . LEU A 1 120 ? 3.301 5.916 1.673 1.00 76.12 120 LEU A CA 1
ATOM 940 C C . LEU A 1 120 ? 4.076 7.043 0.974 1.00 76.12 120 LEU A C 1
ATOM 942 O O . LEU A 1 120 ? 5.145 6.783 0.426 1.00 76.12 120 LEU A O 1
ATOM 946 N N . GLU A 1 121 ? 3.576 8.276 1.019 1.00 72.81 121 GLU A N 1
ATOM 947 C CA . GLU A 1 121 ? 4.266 9.430 0.421 1.00 72.81 121 GLU A CA 1
ATOM 948 C C . GLU A 1 121 ? 5.603 9.720 1.119 1.00 72.81 121 GLU A C 1
ATOM 950 O O . GLU A 1 121 ? 6.596 10.038 0.469 1.00 72.81 121 GLU A O 1
ATOM 955 N N . ASN A 1 122 ? 5.674 9.518 2.437 1.00 73.75 122 ASN A N 1
ATOM 956 C CA . ASN A 1 122 ? 6.920 9.681 3.190 1.00 73.75 122 ASN A CA 1
ATOM 957 C C . ASN A 1 122 ? 7.960 8.592 2.880 1.00 73.75 122 ASN A C 1
ATOM 959 O O . ASN A 1 122 ? 9.163 8.837 2.958 1.00 73.75 122 ASN A O 1
ATOM 963 N N . MET A 1 123 ? 7.520 7.377 2.542 1.00 73.12 123 MET A N 1
ATOM 964 C CA . MET A 1 123 ? 8.409 6.253 2.233 1.00 73.12 123 MET A CA 1
ATOM 965 C C . MET A 1 123 ? 9.043 6.337 0.842 1.00 73.12 123 MET A C 1
ATOM 967 O O . MET A 1 123 ? 10.035 5.649 0.585 1.00 73.12 123 MET A O 1
ATOM 971 N N . PHE A 1 124 ? 8.471 7.144 -0.050 1.00 70.12 124 PHE A N 1
ATOM 972 C CA . PHE A 1 124 ? 8.868 7.227 -1.446 1.00 70.12 124 PHE A CA 1
ATOM 973 C C . PHE A 1 124 ? 8.908 8.677 -1.910 1.00 70.12 124 PHE A C 1
ATOM 975 O O . PHE A 1 124 ? 7.883 9.261 -2.235 1.00 70.12 124 PHE A O 1
ATOM 982 N N . SER A 1 125 ? 10.110 9.232 -2.066 1.00 63.88 125 SER A N 1
ATOM 983 C CA . SER A 1 125 ? 10.291 10.599 -2.580 1.00 63.88 125 SER A CA 1
ATOM 984 C C . SER A 1 125 ? 9.771 10.804 -4.014 1.00 63.88 125 SER A C 1
ATOM 986 O O . SER A 1 125 ? 9.663 11.936 -4.475 1.00 63.88 125 SER A O 1
ATOM 988 N N . GLU A 1 126 ? 9.451 9.719 -4.724 1.00 80.81 126 GLU A N 1
ATOM 989 C CA . GLU A 1 126 ? 9.071 9.713 -6.139 1.00 80.81 126 GLU A CA 1
ATOM 990 C C . GLU A 1 126 ? 7.681 9.092 -6.393 1.00 80.81 126 GLU A C 1
ATOM 992 O O . GLU A 1 126 ? 7.279 8.914 -7.544 1.00 80.81 126 GLU A O 1
ATOM 997 N N . VAL A 1 127 ? 6.927 8.775 -5.331 1.00 86.38 127 VAL A N 1
ATOM 998 C CA . VAL A 1 127 ? 5.531 8.320 -5.424 1.00 86.38 127 VAL A CA 1
ATOM 999 C C . VAL A 1 127 ? 4.628 9.392 -4.837 1.00 86.38 127 VAL A C 1
ATOM 1001 O O . VAL A 1 127 ? 4.840 9.841 -3.717 1.00 86.38 127 VAL A O 1
ATOM 1004 N N . LYS A 1 128 ? 3.604 9.791 -5.590 1.00 87.44 128 LYS A N 1
ATOM 1005 C CA . LYS A 1 128 ? 2.631 10.796 -5.155 1.00 87.44 128 LYS A CA 1
ATOM 1006 C C . LYS A 1 128 ? 1.217 10.248 -5.246 1.00 87.44 128 LYS A C 1
ATOM 1008 O O . LYS A 1 128 ? 0.855 9.678 -6.277 1.00 87.44 128 LYS A O 1
ATOM 1013 N N . VAL A 1 129 ? 0.398 10.473 -4.223 1.00 87.44 129 VAL A N 1
ATOM 1014 C CA . VAL A 1 129 ? -1.039 10.199 -4.302 1.00 87.44 129 VAL A CA 1
ATOM 1015 C C . VAL A 1 129 ? -1.693 11.314 -5.123 1.00 87.44 129 VAL A C 1
ATOM 1017 O O . VAL A 1 129 ? -1.603 12.495 -4.793 1.00 87.44 129 VAL A O 1
ATOM 1020 N N . ILE A 1 130 ? -2.294 10.952 -6.258 1.00 87.94 130 ILE A N 1
ATOM 1021 C CA . ILE A 1 130 ? -2.959 11.896 -7.172 1.00 87.94 130 ILE A CA 1
ATOM 1022 C C . ILE A 1 130 ? -4.408 12.100 -6.747 1.00 87.94 130 ILE A C 1
ATOM 1024 O O . ILE A 1 130 ? -4.898 13.225 -6.732 1.00 87.94 130 ILE A O 1
ATOM 1028 N N . ASP A 1 131 ? -5.091 10.997 -6.457 1.00 86.00 131 ASP A N 1
ATOM 1029 C CA . ASP A 1 131 ? -6.511 10.989 -6.147 1.00 86.00 131 ASP A CA 1
ATOM 1030 C C . ASP A 1 131 ? -6.856 9.788 -5.265 1.00 86.00 131 ASP A C 1
ATOM 1032 O O . ASP A 1 131 ? -6.200 8.740 -5.317 1.00 86.00 131 ASP A O 1
ATOM 1036 N N . TYR A 1 132 ? -7.898 9.954 -4.461 1.00 82.38 132 TYR A N 1
ATOM 1037 C CA . TYR A 1 132 ? -8.453 8.907 -3.626 1.00 82.38 132 TYR A CA 1
ATOM 1038 C C . TYR A 1 132 ? -9.977 9.036 -3.576 1.00 82.38 132 TYR A C 1
ATOM 1040 O O . TYR A 1 132 ? -10.520 9.947 -2.948 1.00 82.38 132 TYR A O 1
ATOM 1048 N N . GLN A 1 133 ? -10.675 8.091 -4.209 1.00 80.75 133 GLN A N 1
ATOM 1049 C CA . GLN A 1 133 ? -12.135 8.079 -4.269 1.00 80.75 133 GLN A CA 1
ATOM 1050 C C . GLN A 1 133 ? -12.672 6.649 -4.178 1.00 80.75 133 GLN A C 1
ATOM 1052 O O . GLN A 1 133 ? -12.211 5.758 -4.884 1.00 80.75 133 GLN A O 1
ATOM 1057 N N . GLY A 1 134 ? -13.669 6.424 -3.313 1.00 72.88 134 GLY A N 1
ATOM 1058 C CA . GLY A 1 134 ? -14.425 5.163 -3.275 1.00 72.88 134 GLY A CA 1
ATOM 1059 C C . GLY A 1 134 ? -13.569 3.904 -3.078 1.00 72.88 134 GLY A C 1
ATOM 1060 O O . GLY A 1 134 ? -13.771 2.919 -3.780 1.00 72.88 134 GLY A O 1
ATOM 1061 N N . GLY A 1 135 ? -12.569 3.948 -2.188 1.00 79.31 135 GLY A N 1
ATOM 1062 C CA . GLY A 1 135 ? -11.657 2.820 -1.937 1.00 79.31 135 GLY A CA 1
ATOM 1063 C C . GLY A 1 135 ? -10.576 2.618 -3.006 1.00 79.31 135 GLY A C 1
ATOM 1064 O O . GLY A 1 135 ? -9.748 1.718 -2.873 1.00 79.31 135 GLY A O 1
ATOM 1065 N N . CYS A 1 136 ? -10.551 3.462 -4.040 1.00 87.25 136 CYS A N 1
ATOM 1066 C CA . CYS A 1 136 ? -9.524 3.459 -5.070 1.00 87.25 136 CYS A CA 1
ATOM 1067 C C . CYS 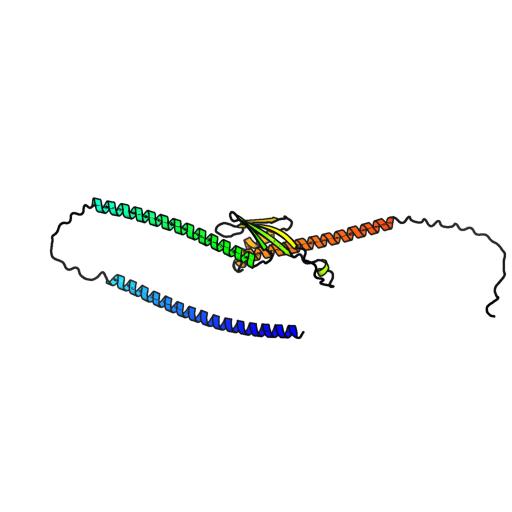A 1 136 ? -8.467 4.524 -4.780 1.00 87.25 136 CYS A C 1
ATOM 1069 O O . CYS A 1 136 ? -8.793 5.677 -4.502 1.00 87.25 136 CYS A O 1
ATOM 1071 N N . ILE A 1 137 ? -7.200 4.140 -4.891 1.00 88.94 137 ILE A N 1
ATOM 1072 C CA . ILE A 1 137 ? -6.040 5.020 -4.763 1.00 88.94 137 ILE A CA 1
ATOM 1073 C C . ILE A 1 137 ? -5.406 5.148 -6.138 1.00 88.94 137 ILE A C 1
ATOM 1075 O O . ILE A 1 137 ? -5.042 4.140 -6.748 1.00 88.94 137 ILE A O 1
ATOM 1079 N N . ARG A 1 138 ? -5.227 6.379 -6.611 1.00 92.25 138 ARG A N 1
ATOM 1080 C CA . ARG A 1 138 ? -4.482 6.669 -7.834 1.00 92.25 138 ARG A CA 1
ATOM 1081 C C . ARG A 1 138 ? -3.131 7.269 -7.473 1.00 92.25 138 ARG A C 1
ATOM 1083 O O . ARG A 1 138 ? -3.057 8.305 -6.815 1.00 92.25 138 ARG A O 1
ATOM 1090 N N . LEU A 1 139 ? -2.065 6.619 -7.916 1.00 92.06 139 LEU A N 1
ATOM 1091 C CA . LEU A 1 139 ? -0.683 6.982 -7.633 1.00 92.06 139 LEU A CA 1
ATOM 1092 C C . LEU A 1 139 ? 0.028 7.422 -8.910 1.00 92.06 139 LEU A C 1
ATOM 1094 O O . LEU A 1 139 ? -0.141 6.804 -9.958 1.00 92.06 139 LEU A O 1
ATOM 1098 N N . SER A 1 140 ? 0.870 8.447 -8.802 1.00 91.88 140 SER A N 1
ATOM 1099 C CA . SER A 1 140 ? 1.904 8.769 -9.783 1.00 91.88 140 SER A CA 1
ATOM 1100 C C . SER A 1 140 ? 3.203 8.135 -9.310 1.00 91.88 140 SER A C 1
ATOM 1102 O O . SER A 1 140 ? 3.654 8.409 -8.198 1.00 91.88 140 SER A O 1
ATOM 1104 N N . LEU A 1 141 ? 3.785 7.282 -10.142 1.00 91.75 141 LEU A N 1
ATOM 1105 C CA . LEU A 1 141 ? 5.060 6.622 -9.919 1.00 91.75 141 LEU A CA 1
ATOM 1106 C C . LEU A 1 141 ? 6.088 7.264 -10.846 1.00 91.75 141 LEU A C 1
ATOM 1108 O O . LEU A 1 141 ? 6.075 7.033 -12.056 1.00 91.75 141 LEU A O 1
ATOM 1112 N N . LYS A 1 142 ? 7.000 8.051 -10.285 1.00 89.38 142 LYS A N 1
ATOM 1113 C CA . LYS A 1 142 ? 8.200 8.487 -10.994 1.00 89.38 142 LYS A CA 1
ATOM 1114 C C . LYS A 1 142 ? 9.303 7.493 -10.673 1.00 89.38 142 LYS A C 1
ATOM 1116 O O . LYS A 1 142 ? 9.556 7.199 -9.513 1.00 89.38 142 LYS A O 1
ATOM 1121 N N . THR A 1 143 ? 9.895 6.901 -11.702 1.00 84.94 143 THR A N 1
ATOM 1122 C CA . THR A 1 143 ? 10.913 5.864 -11.529 1.00 84.94 143 THR A CA 1
ATOM 1123 C C . THR A 1 143 ? 12.167 6.251 -12.308 1.00 84.94 143 THR A C 1
ATOM 1125 O O . THR A 1 143 ? 12.110 6.321 -13.540 1.00 84.94 143 THR A O 1
ATOM 1128 N N . PRO A 1 144 ? 13.306 6.507 -11.648 1.00 81.19 144 PRO A N 1
ATOM 1129 C CA . PRO A 1 144 ? 14.542 6.860 -12.321 1.00 81.19 144 PRO A CA 1
ATOM 1130 C C . PRO A 1 144 ? 15.026 5.657 -13.122 1.00 81.19 144 PRO A C 1
ATOM 1132 O O . PRO A 1 144 ? 15.217 4.556 -12.601 1.00 81.19 144 PRO A O 1
ATOM 1135 N N . ILE A 1 145 ? 15.206 5.860 -14.422 1.00 78.81 145 ILE A N 1
ATOM 1136 C CA . ILE A 1 145 ? 15.714 4.835 -15.320 1.00 78.81 145 ILE A CA 1
ATOM 1137 C C . ILE A 1 145 ? 17.242 4.920 -15.273 1.00 78.81 145 ILE A C 1
ATOM 1139 O O . ILE A 1 145 ? 17.811 5.957 -15.629 1.00 78.81 145 ILE A O 1
ATOM 1143 N N . PRO A 1 146 ? 17.931 3.840 -14.877 1.00 69.44 146 PRO A N 1
ATOM 1144 C CA . PRO A 1 146 ? 19.381 3.817 -14.926 1.00 69.44 146 PRO A CA 1
ATOM 1145 C C . PRO A 1 146 ? 19.874 3.975 -16.370 1.00 69.44 146 PRO A C 1
ATOM 1147 O O . PRO A 1 146 ? 19.396 3.297 -17.283 1.00 69.44 146 PRO A O 1
ATOM 1150 N N . ASN A 1 147 ? 20.844 4.869 -16.575 1.00 67.06 147 ASN A N 1
ATOM 1151 C CA . ASN A 1 147 ? 21.422 5.125 -17.890 1.00 67.06 147 ASN A CA 1
ATOM 1152 C C . ASN A 1 147 ? 22.142 3.868 -18.419 1.00 67.06 147 ASN A C 1
ATOM 1154 O O . ASN A 1 147 ? 23.084 3.369 -17.800 1.00 67.06 147 ASN A O 1
ATOM 1158 N N . LEU A 1 148 ? 21.708 3.380 -19.585 1.00 60.56 148 LEU A N 1
ATOM 1159 C CA . LEU A 1 148 ? 22.278 2.209 -20.253 1.00 60.56 148 LEU A CA 1
ATOM 1160 C C . LEU A 1 148 ? 23.743 2.438 -20.672 1.00 60.56 148 LEU A C 1
ATOM 1162 O O . LEU A 1 148 ? 24.556 1.520 -20.552 1.00 60.56 148 LEU A O 1
ATOM 1166 N N . ASP A 1 149 ? 24.092 3.660 -21.095 1.00 57.19 149 ASP A N 1
ATOM 1167 C CA . ASP A 1 149 ? 25.462 4.019 -21.489 1.00 57.19 149 ASP A CA 1
ATOM 1168 C C . ASP A 1 149 ? 26.417 3.937 -20.293 1.00 57.19 149 ASP A C 1
ATOM 1170 O O . ASP A 1 149 ? 27.533 3.449 -20.438 1.00 57.19 149 ASP A O 1
ATOM 1174 N N . GLY A 1 150 ? 25.964 4.309 -19.090 1.00 57.19 150 GLY A N 1
ATOM 1175 C CA . GLY A 1 150 ? 26.747 4.164 -17.855 1.00 57.19 150 GLY A CA 1
ATOM 1176 C C . GLY A 1 150 ? 26.872 2.716 -17.362 1.00 57.19 150 GLY A C 1
ATOM 1177 O O . GLY A 1 150 ? 27.847 2.373 -16.695 1.00 57.19 150 GLY A O 1
ATOM 1178 N N . PHE A 1 151 ? 25.913 1.848 -17.703 1.00 54.44 151 PHE A N 1
ATOM 1179 C CA . PHE A 1 151 ? 25.961 0.418 -17.373 1.00 54.44 151 PHE A CA 1
ATOM 1180 C C . PHE A 1 151 ? 26.898 -0.375 -18.298 1.00 54.44 151 PHE A C 1
ATOM 1182 O O . PHE A 1 151 ? 27.534 -1.328 -17.846 1.00 54.44 151 PHE A O 1
ATOM 1189 N N . LEU A 1 152 ? 26.983 -0.001 -19.582 1.00 57.50 152 LEU A N 1
ATOM 1190 C CA . LEU A 1 152 ? 27.786 -0.703 -20.593 1.00 57.50 152 LEU A CA 1
ATOM 1191 C C . LEU A 1 152 ? 29.180 -0.088 -20.799 1.00 57.50 152 LEU A C 1
ATOM 1193 O O . LEU A 1 152 ? 30.148 -0.829 -20.981 1.00 57.50 152 LEU A O 1
ATOM 1197 N N . LEU A 1 153 ? 29.322 1.242 -20.739 1.00 50.44 153 LEU A N 1
ATOM 1198 C CA . LEU A 1 153 ? 30.620 1.915 -20.752 1.00 50.44 153 LEU A CA 1
ATOM 1199 C C . LEU A 1 153 ? 31.055 2.230 -19.322 1.00 50.44 153 LEU A C 1
ATOM 1201 O O . LEU A 1 153 ? 30.611 3.182 -18.692 1.00 50.44 153 LEU A O 1
ATOM 1205 N N . ARG A 1 154 ? 32.034 1.469 -18.837 1.00 51.91 154 ARG A N 1
ATOM 1206 C CA . ARG A 1 154 ? 32.707 1.644 -17.539 1.00 51.91 154 ARG A CA 1
ATOM 1207 C C . ARG A 1 154 ? 33.535 2.945 -17.420 1.00 51.91 154 ARG A C 1
ATOM 1209 O O . ARG A 1 154 ? 34.500 2.976 -16.661 1.00 51.91 154 ARG A O 1
ATOM 1216 N N . HIS A 1 155 ? 33.222 4.003 -18.174 1.00 45.59 155 HIS A N 1
ATOM 1217 C CA . HIS A 1 155 ? 33.981 5.252 -18.192 1.00 45.59 155 HIS A CA 1
ATOM 1218 C C . HIS A 1 155 ? 33.079 6.491 -18.294 1.00 45.59 155 HIS A C 1
ATOM 1220 O O . HIS A 1 155 ? 32.401 6.694 -19.293 1.00 45.59 155 HIS A O 1
ATOM 1226 N N . LYS A 1 156 ? 33.214 7.341 -17.264 1.00 46.44 156 LYS A N 1
ATOM 1227 C CA . LYS A 1 156 ? 32.611 8.666 -17.029 1.00 46.44 156 LYS A CA 1
ATOM 1228 C C . LYS A 1 156 ? 31.126 8.668 -16.644 1.00 46.44 156 LYS A C 1
ATOM 1230 O O . LYS A 1 156 ? 30.241 8.814 -17.475 1.00 46.44 156 LYS A O 1
ATOM 1235 N N . PHE A 1 157 ? 30.899 8.629 -15.329 1.00 47.31 157 PHE A N 1
ATOM 1236 C CA . PHE A 1 157 ? 29.769 9.305 -14.688 1.00 47.31 157 PHE A CA 1
ATOM 1237 C C . PHE A 1 157 ? 29.917 10.817 -14.929 1.00 47.31 157 PHE A C 1
ATOM 1239 O O . PHE A 1 157 ? 30.451 11.528 -14.082 1.00 47.31 157 PHE A O 1
ATOM 1246 N N . ASP A 1 158 ? 29.532 11.298 -16.108 1.00 44.44 158 ASP A N 1
ATOM 1247 C CA . ASP A 1 158 ? 29.133 12.699 -16.235 1.00 44.44 158 ASP A CA 1
ATOM 1248 C C . ASP A 1 158 ? 27.681 12.796 -15.762 1.00 44.44 158 ASP A C 1
ATOM 1250 O O . ASP A 1 158 ? 26.869 11.912 -16.044 1.00 44.44 158 ASP A O 1
ATOM 1254 N N . TYR A 1 159 ? 27.394 13.828 -14.972 1.00 49.69 159 TYR A N 1
ATOM 1255 C CA . TYR A 1 159 ? 26.107 14.096 -14.336 1.00 49.69 159 TYR A CA 1
ATOM 1256 C C . TYR A 1 159 ? 25.048 14.373 -15.414 1.00 49.69 159 TYR A C 1
ATOM 1258 O O . TYR A 1 159 ? 24.797 15.514 -15.786 1.00 49.69 159 TYR A O 1
ATOM 1266 N N . MET A 1 160 ? 24.489 13.309 -15.984 1.00 52.16 160 MET A N 1
ATOM 1267 C CA . MET A 1 160 ? 23.360 13.375 -16.902 1.00 52.16 160 MET A CA 1
ATOM 1268 C C . MET A 1 160 ? 22.081 13.163 -16.108 1.00 52.16 160 MET A C 1
ATOM 1270 O O . MET A 1 160 ? 21.997 12.208 -15.331 1.00 52.16 160 MET A O 1
ATOM 1274 N N . ASP A 1 161 ? 21.096 14.031 -16.336 1.00 53.91 161 ASP A N 1
ATOM 1275 C CA . ASP A 1 161 ? 19.779 13.917 -15.720 1.00 53.91 161 ASP A CA 1
ATOM 1276 C C . ASP A 1 161 ? 19.219 12.502 -15.946 1.00 53.91 161 ASP A C 1
ATOM 1278 O O . ASP A 1 161 ? 19.149 12.040 -17.095 1.00 53.91 161 ASP A O 1
ATOM 1282 N N . PRO A 1 162 ? 18.851 11.774 -14.875 1.00 63.59 162 PRO A N 1
ATOM 1283 C CA . PRO A 1 162 ? 18.270 10.453 -15.017 1.00 63.59 162 PRO A CA 1
ATOM 1284 C C . PRO A 1 162 ? 16.962 10.586 -15.792 1.00 63.59 162 PRO A C 1
ATOM 1286 O O . PRO A 1 162 ? 16.067 11.337 -15.410 1.00 63.59 162 PRO A O 1
ATOM 1289 N N . SER A 1 163 ? 16.832 9.851 -16.897 1.00 70.38 163 SER A N 1
ATOM 1290 C CA . SER A 1 163 ? 15.544 9.761 -17.579 1.00 70.38 163 SER A CA 1
ATOM 1291 C C . SER A 1 163 ? 14.539 9.126 -16.621 1.00 70.38 163 SER A C 1
ATOM 1293 O O . SER A 1 163 ? 14.808 8.052 -16.090 1.00 70.38 163 SER A O 1
ATOM 1295 N N . VAL A 1 164 ? 13.402 9.773 -16.389 1.00 80.12 164 VAL A N 1
ATOM 1296 C CA . VAL A 1 164 ? 12.368 9.285 -15.470 1.00 80.12 164 VAL A CA 1
ATOM 1297 C C . VAL A 1 164 ? 11.281 8.577 -16.276 1.00 80.12 164 VAL A C 1
ATOM 1299 O O . VAL A 1 164 ? 10.748 9.138 -17.232 1.00 80.12 164 VAL A O 1
ATOM 1302 N N . ALA A 1 165 ? 10.958 7.339 -15.903 1.00 81.69 165 ALA A N 1
ATOM 1303 C CA . ALA A 1 165 ? 9.736 6.673 -16.336 1.00 81.69 165 ALA A CA 1
ATOM 1304 C C . ALA A 1 165 ? 8.591 7.155 -15.445 1.00 81.69 165 ALA A C 1
ATOM 1306 O O . ALA A 1 165 ? 8.658 7.011 -14.224 1.00 81.69 165 ALA A O 1
ATOM 1307 N N . GLU A 1 166 ? 7.563 7.734 -16.054 1.00 90.25 166 GLU A N 1
ATOM 1308 C CA . GLU A 1 166 ? 6.344 8.126 -15.355 1.00 90.25 166 GLU A CA 1
ATOM 1309 C C . GLU A 1 166 ? 5.251 7.104 -15.651 1.00 90.25 166 GLU A C 1
ATOM 1311 O O . GLU A 1 166 ? 4.879 6.890 -16.807 1.00 90.25 166 GLU A O 1
ATOM 1316 N N . HIS A 1 167 ? 4.747 6.485 -14.589 1.00 93.69 167 HIS A N 1
ATOM 1317 C CA . HIS A 1 167 ? 3.626 5.558 -14.625 1.00 93.69 167 HIS A CA 1
ATOM 1318 C C . HIS A 1 167 ? 2.541 6.048 -13.680 1.00 93.69 167 HIS A C 1
ATOM 1320 O O . HIS A 1 167 ? 2.823 6.630 -12.635 1.00 93.69 167 HIS A O 1
ATOM 1326 N N . GLU A 1 168 ? 1.292 5.779 -14.018 1.00 94.38 168 GLU A N 1
ATOM 1327 C CA . GLU A 1 168 ? 0.186 5.901 -13.082 1.00 94.38 168 GLU A CA 1
ATOM 1328 C C . GLU A 1 168 ? -0.279 4.514 -12.665 1.00 94.38 168 GLU A C 1
ATOM 1330 O O . GLU A 1 168 ? -0.323 3.595 -13.478 1.00 94.38 168 GLU A O 1
ATOM 1335 N N . MET A 1 169 ? -0.629 4.353 -11.396 1.00 93.44 169 MET A N 1
ATOM 1336 C CA . MET A 1 169 ? -1.143 3.093 -10.879 1.00 93.44 169 MET A CA 1
ATOM 1337 C C . MET A 1 169 ? -2.446 3.332 -10.132 1.00 93.44 169 MET A C 1
ATOM 1339 O O . MET A 1 169 ? -2.522 4.211 -9.275 1.00 93.44 169 MET A O 1
ATOM 1343 N N . LEU A 1 170 ? -3.462 2.537 -10.452 1.00 93.38 170 LEU A N 1
ATOM 1344 C CA . LEU A 1 170 ? -4.749 2.534 -9.776 1.00 93.38 170 LEU A CA 1
ATOM 1345 C C . LEU A 1 170 ? -4.852 1.268 -8.930 1.00 93.38 170 LEU A C 1
ATOM 1347 O O . LEU A 1 170 ? -4.738 0.163 -9.455 1.00 93.38 170 LEU A O 1
ATOM 1351 N N . ILE A 1 171 ? -5.066 1.428 -7.628 1.00 91.88 171 ILE A N 1
ATOM 1352 C CA . ILE A 1 171 ? -5.238 0.326 -6.681 1.00 91.88 171 ILE A CA 1
ATOM 1353 C C . ILE A 1 171 ? -6.635 0.419 -6.081 1.00 91.88 171 ILE A C 1
ATOM 1355 O O . ILE A 1 171 ? -6.955 1.391 -5.404 1.00 91.88 171 ILE A O 1
ATOM 1359 N N . GLU A 1 172 ? -7.449 -0.606 -6.290 1.00 91.62 172 GLU A N 1
ATOM 1360 C CA . GLU A 1 172 ? -8.748 -0.767 -5.642 1.00 91.62 172 GLU A CA 1
ATOM 1361 C C . GLU A 1 172 ? -8.585 -1.653 -4.403 1.00 91.62 172 GLU A C 1
ATOM 1363 O O . GLU A 1 172 ? -8.164 -2.812 -4.508 1.00 91.62 172 GLU A O 1
ATOM 1368 N N . LEU A 1 173 ? -8.930 -1.110 -3.234 1.00 87.25 173 LEU A N 1
ATOM 1369 C CA . LEU A 1 173 ? -8.911 -1.817 -1.956 1.00 87.25 173 LEU A CA 1
ATOM 1370 C C . LEU A 1 173 ? -10.331 -2.126 -1.478 1.00 87.25 173 LEU A C 1
ATOM 1372 O O . LEU A 1 173 ? -11.277 -1.379 -1.730 1.00 87.25 173 LEU A O 1
ATOM 1376 N N . THR A 1 174 ? -10.484 -3.213 -0.732 1.00 85.00 174 THR A N 1
ATOM 1377 C CA . THR A 1 174 ? -11.724 -3.501 -0.003 1.00 85.00 174 THR A CA 1
ATOM 1378 C C . THR A 1 174 ? -11.907 -2.528 1.167 1.00 85.00 174 THR A C 1
ATOM 1380 O O . THR A 1 174 ? -10.999 -2.303 1.969 1.00 85.00 174 THR A O 1
ATOM 1383 N N . GLU A 1 175 ? -13.115 -1.971 1.309 1.00 73.31 175 GLU A N 1
ATOM 1384 C CA . GLU A 1 175 ? -13.395 -0.869 2.242 1.00 73.31 175 GLU A CA 1
ATOM 1385 C C . GLU A 1 175 ? -13.103 -1.160 3.712 1.00 73.31 175 GLU A C 1
ATOM 1387 O O . GLU A 1 175 ? -12.856 -0.200 4.430 1.00 73.31 175 GLU A O 1
ATOM 1392 N N . ARG A 1 176 ? -13.150 -2.424 4.161 1.00 74.00 176 ARG A N 1
ATOM 1393 C CA . ARG A 1 176 ? -12.960 -2.814 5.573 1.00 74.00 176 ARG A CA 1
ATOM 1394 C C . ARG A 1 176 ? -11.701 -3.630 5.850 1.00 74.00 176 ARG A C 1
ATOM 1396 O O . ARG A 1 176 ? -11.234 -3.621 6.980 1.00 74.00 176 ARG A O 1
ATOM 1403 N N . THR A 1 177 ? -11.170 -4.351 4.864 1.00 75.00 177 THR A N 1
ATOM 1404 C CA . THR A 1 177 ? -10.013 -5.242 5.072 1.00 75.00 177 THR A CA 1
ATOM 1405 C C . THR A 1 177 ? -8.712 -4.675 4.504 1.00 75.00 177 THR A C 1
ATOM 1407 O O . THR A 1 177 ? -7.651 -5.187 4.836 1.00 75.00 177 THR A O 1
ATOM 1410 N N . MET A 1 178 ? -8.764 -3.591 3.711 1.00 75.81 178 MET A N 1
ATOM 1411 C CA . MET A 1 178 ? -7.611 -3.042 2.968 1.00 75.81 178 MET A CA 1
ATOM 1412 C C . MET A 1 178 ? -6.931 -4.069 2.054 1.00 75.81 178 MET A C 1
ATOM 1414 O O . MET A 1 178 ? -5.758 -3.932 1.703 1.00 75.81 178 MET A O 1
ATOM 1418 N N . GLU A 1 179 ? -7.658 -5.109 1.661 1.00 83.12 179 GLU A N 1
ATOM 1419 C CA . GLU A 1 179 ? -7.154 -6.143 0.775 1.00 83.12 179 GLU A CA 1
ATOM 1420 C C . GLU A 1 179 ? -7.207 -5.659 -0.668 1.00 83.12 179 GLU A C 1
ATOM 1422 O O . GLU A 1 179 ? -8.118 -4.945 -1.096 1.00 83.12 179 GLU A O 1
ATOM 1427 N N . LEU A 1 180 ? -6.212 -6.085 -1.435 1.00 87.00 180 LEU A N 1
ATOM 1428 C CA . LEU A 1 180 ? -6.057 -5.719 -2.830 1.00 87.00 180 LEU A CA 1
ATOM 1429 C C . LEU A 1 180 ? -7.128 -6.411 -3.682 1.00 87.00 180 LEU A C 1
ATOM 1431 O O . LEU A 1 180 ? -7.060 -7.619 -3.926 1.00 87.00 180 LEU A O 1
ATOM 1435 N N . LYS A 1 181 ? -8.098 -5.648 -4.183 1.00 89.75 181 LYS A N 1
ATOM 1436 C CA . LYS A 1 181 ? -9.156 -6.168 -5.054 1.00 89.75 181 LYS A CA 1
ATOM 1437 C C . LYS A 1 181 ? -8.698 -6.185 -6.509 1.00 89.75 181 LYS A C 1
ATOM 1439 O O . LYS A 1 181 ? -8.669 -7.249 -7.137 1.00 89.75 181 LYS A O 1
ATOM 1444 N N . LYS A 1 182 ? -8.282 -5.024 -7.015 1.00 90.69 182 LYS A N 1
ATOM 1445 C CA . LYS A 1 182 ? -7.875 -4.811 -8.409 1.00 90.69 182 LYS A CA 1
ATOM 1446 C C . LYS A 1 182 ? -6.694 -3.848 -8.479 1.00 90.69 182 LYS A C 1
ATOM 1448 O O . LYS A 1 182 ? -6.602 -2.935 -7.664 1.00 90.69 182 LYS A O 1
ATOM 1453 N N . VAL A 1 183 ? -5.810 -4.048 -9.455 1.00 93.88 183 VAL A N 1
ATOM 1454 C CA . VAL A 1 183 ? -4.721 -3.114 -9.758 1.00 93.88 183 VAL A CA 1
ATOM 1455 C C . VAL A 1 183 ? -4.603 -2.942 -11.259 1.00 93.88 183 VAL A C 1
ATOM 1457 O O . VAL A 1 183 ? -4.668 -3.919 -11.998 1.00 93.88 183 VAL A O 1
ATOM 1460 N N . GLU A 1 184 ? -4.410 -1.703 -11.686 1.00 94.31 184 GLU A N 1
ATOM 1461 C CA . GLU A 1 184 ? -4.129 -1.342 -13.071 1.00 94.31 184 GLU A CA 1
ATOM 1462 C C . GLU A 1 184 ? -2.925 -0.400 -13.114 1.00 94.31 184 GLU A C 1
ATOM 1464 O O . GLU A 1 184 ? -2.729 0.410 -12.204 1.00 94.31 184 GLU A O 1
ATOM 1469 N N . ILE A 1 185 ? -2.116 -0.507 -14.167 1.00 94.75 185 ILE A N 1
ATOM 1470 C CA . ILE A 1 185 ? -0.964 0.363 -14.402 1.00 94.75 185 ILE A CA 1
ATOM 1471 C C . ILE A 1 185 ? -1.060 0.992 -15.789 1.00 94.75 185 ILE A C 1
ATOM 1473 O O . ILE A 1 185 ? -1.467 0.348 -16.755 1.00 94.75 185 ILE A O 1
ATOM 1477 N N . PHE A 1 186 ? -0.683 2.263 -15.875 1.00 93.94 186 PHE A N 1
ATOM 1478 C CA . PHE A 1 186 ? -0.758 3.065 -17.081 1.00 93.94 186 PHE A CA 1
ATO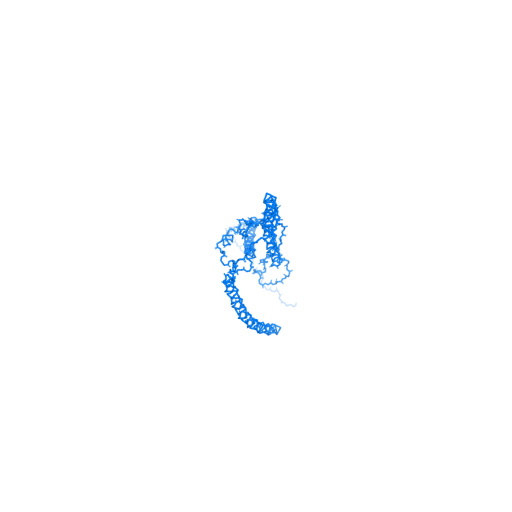M 1479 C C . PHE A 1 186 ? 0.590 3.737 -17.359 1.00 93.94 186 PHE A C 1
ATOM 1481 O O . PHE A 1 186 ? 1.143 4.383 -16.468 1.00 93.94 186 PHE A O 1
ATOM 1488 N N . PRO A 1 187 ? 1.108 3.640 -18.594 1.00 91.75 187 PRO A N 1
ATOM 1489 C CA . PRO A 1 187 ? 0.610 2.780 -19.675 1.00 91.75 187 PRO A CA 1
ATOM 1490 C C . PRO A 1 187 ? 0.695 1.277 -19.323 1.00 91.75 187 PRO A C 1
ATOM 1492 O O . PRO A 1 187 ? 1.507 0.888 -18.488 1.00 91.75 187 PRO A O 1
ATOM 1495 N N . ASP A 1 188 ? -0.132 0.435 -19.963 1.00 91.12 188 ASP A N 1
ATOM 1496 C CA . ASP A 1 188 ? -0.174 -1.036 -19.764 1.00 91.12 188 ASP A CA 1
ATOM 1497 C C . ASP A 1 188 ? 1.008 -1.732 -20.460 1.00 91.12 188 ASP A C 1
ATOM 1499 O O . ASP A 1 188 ? 0.908 -2.567 -21.358 1.00 91.12 188 ASP A O 1
ATOM 1503 N N . ASP A 1 189 ? 2.191 -1.248 -20.130 1.00 89.62 189 ASP A N 1
ATOM 1504 C CA . ASP A 1 189 ? 3.432 -1.556 -20.804 1.00 89.62 189 ASP A CA 1
ATOM 1505 C C . ASP A 1 189 ? 4.369 -2.366 -19.876 1.00 89.62 189 ASP A C 1
ATOM 1507 O O . ASP A 1 189 ? 5.463 -2.791 -20.280 1.00 89.62 189 ASP A O 1
ATOM 1511 N N . VAL A 1 190 ? 3.878 -2.660 -18.664 1.00 91.81 190 VAL A N 1
ATOM 1512 C CA . VAL A 1 190 ? 4.507 -3.416 -17.582 1.00 91.81 190 VAL A CA 1
ATOM 1513 C C . VAL A 1 190 ? 3.541 -4.484 -17.065 1.00 91.81 190 VAL A C 1
ATOM 1515 O O . VAL A 1 190 ? 2.507 -4.181 -16.488 1.00 91.81 190 VAL A O 1
ATOM 1518 N N . PHE A 1 191 ? 3.926 -5.755 -17.187 1.00 91.50 191 PHE A N 1
ATOM 1519 C CA . PHE A 1 191 ? 3.139 -6.869 -16.654 1.00 91.50 191 PHE A CA 1
ATOM 1520 C C . PHE A 1 191 ? 3.315 -7.011 -15.134 1.00 91.50 191 PHE A C 1
ATOM 1522 O O . PHE A 1 191 ? 4.421 -7.352 -14.677 1.00 91.50 191 PHE A O 1
ATOM 1529 N N . ILE A 1 192 ? 2.231 -6.795 -14.381 1.00 94.19 192 ILE A N 1
ATOM 1530 C CA . ILE A 1 192 ? 2.208 -6.790 -12.907 1.00 94.19 192 ILE A CA 1
ATOM 1531 C C . ILE A 1 192 ? 1.455 -7.967 -12.269 1.00 94.19 192 ILE A C 1
ATOM 1533 O O . ILE A 1 192 ? 1.583 -8.140 -11.060 1.00 94.19 192 ILE A O 1
ATOM 1537 N N . ASP A 1 193 ? 0.746 -8.810 -13.030 1.00 92.81 193 ASP A N 1
ATOM 1538 C CA . ASP A 1 193 ? -0.117 -9.862 -12.454 1.00 92.81 193 ASP A CA 1
ATOM 1539 C C . ASP A 1 193 ? 0.640 -10.798 -11.510 1.00 92.81 193 ASP A C 1
ATOM 1541 O O . ASP A 1 193 ? 0.191 -11.053 -10.402 1.00 92.81 193 ASP A O 1
ATOM 1545 N N . GLY A 1 194 ? 1.864 -11.208 -11.864 1.00 90.62 194 GLY A N 1
ATOM 1546 C CA . GLY A 1 194 ? 2.673 -12.052 -10.975 1.00 90.62 194 GLY A CA 1
ATOM 1547 C C . GLY A 1 194 ? 3.016 -11.391 -9.631 1.00 90.62 194 GLY A C 1
ATOM 1548 O O . GLY A 1 194 ? 3.175 -12.080 -8.626 1.00 90.62 194 GLY A O 1
ATOM 1549 N N . ILE A 1 195 ? 3.112 -10.058 -9.587 1.00 92.56 195 ILE A N 1
ATOM 1550 C CA . ILE A 1 195 ? 3.315 -9.299 -8.342 1.00 92.56 195 ILE A CA 1
ATOM 1551 C C . ILE A 1 195 ? 2.009 -9.260 -7.548 1.00 92.56 195 ILE A C 1
ATOM 1553 O O . ILE A 1 195 ? 2.032 -9.462 -6.338 1.00 92.56 195 ILE A O 1
ATOM 1557 N N . VAL A 1 196 ? 0.881 -9.035 -8.227 1.00 92.38 196 VAL A N 1
ATOM 1558 C CA . VAL A 1 196 ? -0.466 -9.044 -7.635 1.00 92.38 196 VAL A CA 1
ATOM 1559 C C . VAL A 1 196 ? -0.790 -10.410 -7.028 1.00 92.38 196 VAL A C 1
ATOM 1561 O O . VAL A 1 196 ? -1.248 -10.476 -5.889 1.00 92.38 196 VAL A O 1
ATOM 1564 N N . ASP A 1 197 ? -0.496 -11.494 -7.740 1.00 90.94 197 ASP A N 1
ATOM 1565 C CA . ASP A 1 197 ? -0.700 -12.862 -7.269 1.00 90.94 197 ASP A CA 1
ATOM 1566 C C . ASP A 1 197 ? 0.165 -13.149 -6.044 1.00 90.94 197 ASP A C 1
ATOM 1568 O O . ASP A 1 197 ? -0.345 -13.621 -5.030 1.00 90.94 197 ASP A O 1
ATOM 1572 N N . THR A 1 198 ? 1.450 -12.772 -6.098 1.00 89.19 198 THR A N 1
ATOM 1573 C CA . THR A 1 198 ? 2.366 -12.907 -4.955 1.00 89.19 198 THR A CA 1
ATOM 1574 C C . THR A 1 198 ? 1.859 -12.112 -3.753 1.00 89.19 198 THR A C 1
ATOM 1576 O O . THR A 1 198 ? 1.896 -12.605 -2.630 1.00 89.19 198 THR A O 1
ATOM 1579 N N . PHE A 1 199 ? 1.349 -10.898 -3.977 1.00 87.56 199 PHE A N 1
ATOM 1580 C CA . PHE A 1 199 ? 0.789 -10.057 -2.925 1.00 87.56 199 PHE A CA 1
ATOM 1581 C C . PHE A 1 199 ? -0.416 -10.718 -2.247 1.00 87.56 199 PHE A C 1
ATOM 1583 O O . PHE A 1 199 ? -0.493 -10.753 -1.022 1.00 87.56 199 PHE A O 1
ATOM 1590 N N . LYS A 1 200 ? -1.327 -11.292 -3.041 1.00 86.75 200 LYS A N 1
ATOM 1591 C CA . LYS A 1 200 ? -2.521 -11.988 -2.544 1.00 86.75 200 LYS A CA 1
ATOM 1592 C C . LYS A 1 200 ? -2.189 -13.299 -1.830 1.00 86.75 200 LYS A C 1
ATOM 1594 O O . LYS A 1 200 ? -2.832 -13.622 -0.840 1.00 86.75 200 LYS A O 1
ATOM 1599 N N . SER A 1 201 ? -1.196 -14.051 -2.307 1.00 83.19 201 SER A N 1
ATOM 1600 C CA . SER A 1 201 ? -0.826 -15.351 -1.729 1.00 83.19 201 SER A CA 1
ATOM 1601 C C . SER A 1 201 ? 0.057 -15.251 -0.485 1.00 83.19 201 SER A C 1
ATOM 1603 O O . SER A 1 201 ? 0.190 -16.220 0.252 1.00 83.19 201 SER A O 1
ATOM 1605 N N . SER A 1 202 ? 0.719 -14.112 -0.279 1.00 71.25 202 SER A N 1
ATOM 1606 C CA . SER A 1 202 ? 1.792 -13.952 0.704 1.00 71.25 202 SER A CA 1
ATOM 1607 C C . SER A 1 202 ? 1.354 -13.153 1.939 1.00 71.25 202 SER A C 1
ATOM 1609 O O . SER A 1 202 ? 2.189 -12.454 2.524 1.00 71.25 202 SER A O 1
ATOM 1611 N N . SER A 1 203 ? 0.076 -13.248 2.341 1.00 63.62 203 SER A N 1
ATOM 1612 C CA . SER A 1 203 ? -0.491 -12.486 3.470 1.00 63.62 203 SER A CA 1
ATOM 1613 C C . SER A 1 203 ? 0.384 -12.557 4.719 1.00 63.62 203 SER A C 1
ATOM 1615 O O . SER A 1 203 ? 0.618 -11.535 5.352 1.00 63.62 203 SER A O 1
ATOM 1617 N N . ASP A 1 204 ? 0.960 -13.722 5.011 1.00 62.84 204 ASP A N 1
ATOM 1618 C CA . ASP A 1 204 ? 1.713 -13.959 6.245 1.00 62.84 204 ASP A CA 1
ATOM 1619 C C . ASP A 1 204 ? 3.085 -13.266 6.235 1.00 62.84 204 ASP A C 1
ATOM 1621 O O . ASP A 1 204 ? 3.467 -12.589 7.190 1.00 62.84 204 ASP A O 1
ATOM 1625 N N . PHE A 1 205 ? 3.821 -13.362 5.124 1.00 55.66 205 PHE A N 1
ATOM 1626 C CA . PHE A 1 205 ? 5.125 -12.704 4.984 1.00 55.66 205 PHE A CA 1
ATOM 1627 C C . PHE A 1 205 ? 4.976 -11.188 4.812 1.00 55.66 205 PHE A C 1
ATOM 1629 O O . PHE A 1 205 ? 5.763 -10.418 5.361 1.00 55.66 205 PHE A O 1
ATOM 1636 N N . ILE A 1 206 ? 3.938 -10.735 4.110 1.00 59.22 206 ILE A N 1
ATOM 1637 C CA . ILE A 1 206 ? 3.682 -9.312 3.883 1.00 59.22 206 ILE A CA 1
ATOM 1638 C C . ILE A 1 206 ? 3.133 -8.649 5.154 1.00 59.22 206 ILE A C 1
ATOM 1640 O O . ILE A 1 206 ? 3.498 -7.508 5.433 1.00 59.22 206 ILE A O 1
ATOM 1644 N N . SER A 1 207 ? 2.370 -9.368 5.985 1.00 57.59 207 SER A N 1
ATOM 1645 C CA . SER A 1 207 ? 1.929 -8.882 7.300 1.00 57.59 207 SER A CA 1
ATOM 1646 C C . SER A 1 207 ? 3.085 -8.674 8.286 1.00 57.59 207 SER A C 1
ATOM 1648 O O . SER A 1 207 ? 2.937 -7.897 9.226 1.00 57.59 207 SER A O 1
ATOM 1650 N N . SER A 1 208 ? 4.239 -9.324 8.080 1.00 55.09 208 SER A N 1
ATOM 1651 C CA . SER A 1 208 ? 5.463 -9.053 8.856 1.00 55.09 208 SER A CA 1
ATOM 1652 C C . SER A 1 208 ? 6.179 -7.768 8.419 1.00 55.09 208 SER A C 1
ATOM 1654 O O . SER A 1 208 ? 6.991 -7.208 9.159 1.00 55.09 208 SER A O 1
ATOM 1656 N N . THR A 1 209 ? 5.882 -7.270 7.213 1.00 59.53 209 THR A N 1
ATOM 1657 C CA . THR A 1 209 ? 6.443 -6.011 6.729 1.00 59.53 209 THR A CA 1
ATOM 1658 C C . THR A 1 209 ? 5.672 -4.842 7.332 1.00 59.53 209 THR A C 1
ATOM 1660 O O . THR A 1 209 ? 4.446 -4.818 7.316 1.00 59.53 209 THR A O 1
ATOM 1663 N N . LYS A 1 210 ? 6.388 -3.817 7.811 1.00 64.56 210 LYS A N 1
ATOM 1664 C CA . LYS A 1 210 ? 5.781 -2.594 8.374 1.00 64.56 210 LYS A CA 1
ATOM 1665 C C . LYS A 1 210 ? 4.858 -1.845 7.391 1.00 64.56 210 LYS A C 1
ATOM 1667 O O . LYS A 1 210 ? 4.159 -0.934 7.805 1.00 64.56 210 LYS A O 1
ATOM 1672 N N . SER A 1 211 ? 4.878 -2.180 6.095 1.00 76.12 211 SER A N 1
ATOM 1673 C CA . SER A 1 211 ? 4.039 -1.554 5.063 1.00 76.12 211 SER A CA 1
ATOM 1674 C C . SER A 1 211 ? 3.795 -2.496 3.867 1.00 76.12 211 SER A C 1
ATOM 1676 O O . SER A 1 211 ? 4.529 -2.446 2.873 1.00 76.12 211 SER A O 1
ATOM 1678 N N . PRO A 1 212 ? 2.731 -3.320 3.899 1.00 80.25 212 PRO A N 1
ATOM 1679 C CA . PRO A 1 212 ? 2.327 -4.180 2.783 1.00 80.25 212 PRO A CA 1
ATOM 1680 C C . PRO A 1 212 ? 2.276 -3.446 1.439 1.00 80.25 212 PRO A C 1
ATOM 1682 O O . PRO A 1 212 ? 2.914 -3.839 0.460 1.00 80.25 212 PRO A O 1
ATOM 1685 N N . LEU A 1 213 ? 1.578 -2.310 1.420 1.00 82.69 213 LEU A N 1
ATOM 1686 C CA . LEU A 1 213 ? 1.417 -1.479 0.232 1.00 82.69 213 LEU A CA 1
ATOM 1687 C C . LEU A 1 213 ? 2.754 -0.903 -0.255 1.00 82.69 213 LEU A C 1
ATOM 1689 O O . LEU A 1 213 ? 3.012 -0.839 -1.455 1.00 82.69 213 LEU A O 1
ATOM 1693 N N . GLY A 1 214 ? 3.639 -0.545 0.677 1.00 84.38 214 GLY A N 1
ATOM 1694 C CA . GLY A 1 214 ? 4.973 -0.056 0.353 1.00 84.38 214 GLY A CA 1
ATOM 1695 C C . GLY A 1 214 ? 5.864 -1.138 -0.258 1.00 84.38 214 GLY A C 1
ATOM 1696 O O . GLY A 1 214 ? 6.635 -0.865 -1.177 1.00 84.38 214 GLY A O 1
ATOM 1697 N N . TRP A 1 215 ? 5.759 -2.387 0.201 1.00 87.00 215 TRP A N 1
ATOM 1698 C CA . TRP A 1 215 ? 6.417 -3.507 -0.475 1.00 87.00 215 TRP A CA 1
ATOM 1699 C C . TRP A 1 215 ? 5.880 -3.688 -1.898 1.00 87.00 215 TRP A C 1
ATOM 1701 O O . TRP A 1 215 ? 6.672 -3.777 -2.836 1.00 87.00 215 TRP A O 1
ATOM 1711 N N . PHE A 1 216 ? 4.555 -3.673 -2.066 1.00 88.62 216 PHE A N 1
ATOM 1712 C CA . PHE A 1 216 ? 3.906 -3.842 -3.367 1.00 88.62 216 PHE A CA 1
ATOM 1713 C C . PHE A 1 216 ? 4.377 -2.797 -4.386 1.00 88.62 216 PHE A C 1
ATOM 1715 O O . PHE A 1 216 ? 4.835 -3.146 -5.474 1.00 88.62 216 PHE A O 1
ATOM 1722 N N . ILE A 1 217 ? 4.356 -1.519 -4.002 1.00 89.38 217 ILE A N 1
ATOM 1723 C CA . ILE A 1 217 ? 4.771 -0.407 -4.865 1.00 89.38 217 ILE A CA 1
ATOM 1724 C C . ILE A 1 217 ? 6.244 -0.526 -5.268 1.00 89.38 217 ILE A C 1
ATOM 1726 O O . ILE A 1 217 ? 6.568 -0.333 -6.440 1.00 89.38 217 ILE A O 1
ATOM 1730 N N . ARG A 1 218 ? 7.128 -0.956 -4.355 1.00 88.31 218 ARG A N 1
ATOM 1731 C CA . ARG A 1 218 ? 8.533 -1.255 -4.690 1.00 88.31 218 ARG A CA 1
ATOM 1732 C C . ARG A 1 218 ? 8.668 -2.323 -5.761 1.00 88.31 218 ARG A C 1
ATOM 1734 O O . ARG A 1 218 ? 9.457 -2.162 -6.690 1.00 88.31 218 ARG A O 1
ATOM 1741 N N . GLN A 1 219 ? 7.913 -3.413 -5.644 1.00 90.75 219 GLN A N 1
ATOM 1742 C CA . GLN A 1 219 ? 7.965 -4.479 -6.644 1.00 90.75 219 GLN A CA 1
ATOM 1743 C C . GLN A 1 219 ? 7.505 -3.980 -8.014 1.00 90.75 219 GLN A C 1
ATOM 1745 O O . GLN A 1 219 ? 8.123 -4.310 -9.029 1.00 90.75 219 GLN A O 1
ATOM 1750 N N . VAL A 1 220 ? 6.468 -3.140 -8.050 1.00 92.12 220 VAL A N 1
ATOM 1751 C CA . VAL A 1 220 ? 5.997 -2.513 -9.291 1.00 92.12 220 VAL A CA 1
ATOM 1752 C C . VAL A 1 220 ? 7.068 -1.588 -9.882 1.00 92.12 220 VAL A C 1
ATOM 1754 O O . VAL A 1 220 ? 7.393 -1.728 -11.060 1.00 92.12 220 VAL A O 1
ATOM 1757 N N . GLN A 1 221 ? 7.702 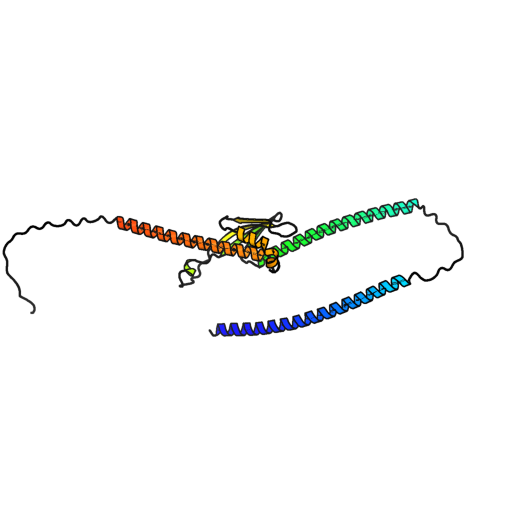-0.724 -9.085 1.00 90.75 221 GLN A N 1
ATOM 1758 C CA . GLN A 1 221 ? 8.807 0.132 -9.545 1.00 90.75 221 GLN A CA 1
ATOM 1759 C C . GLN A 1 221 ? 9.992 -0.679 -10.091 1.00 90.75 221 GLN A C 1
ATOM 1761 O O . GLN A 1 221 ? 10.503 -0.391 -11.174 1.00 90.75 221 GLN A O 1
ATOM 1766 N N . HIS A 1 222 ? 10.392 -1.761 -9.416 1.00 90.56 222 HIS A N 1
ATOM 1767 C CA . HIS A 1 222 ? 11.422 -2.668 -9.933 1.00 90.56 222 HIS A CA 1
ATOM 1768 C C . HIS A 1 222 ? 11.030 -3.281 -11.282 1.00 90.56 222 HIS A C 1
ATOM 1770 O O . HIS A 1 222 ? 11.865 -3.423 -12.182 1.00 90.56 222 HIS A O 1
ATOM 1776 N N . ARG A 1 223 ? 9.752 -3.633 -11.446 1.00 92.38 223 ARG A N 1
ATOM 1777 C CA . ARG A 1 223 ? 9.228 -4.168 -12.702 1.00 92.38 223 ARG A CA 1
ATOM 1778 C C . ARG A 1 223 ? 9.264 -3.129 -13.819 1.00 92.38 223 ARG A C 1
ATOM 1780 O O . ARG A 1 223 ? 9.679 -3.479 -14.924 1.00 92.38 223 ARG A O 1
ATOM 1787 N N . ILE A 1 224 ? 8.911 -1.876 -13.526 1.00 91.56 224 ILE A N 1
ATOM 1788 C CA . ILE A 1 224 ? 9.025 -0.741 -14.453 1.00 91.56 224 ILE A CA 1
ATOM 1789 C C . ILE A 1 224 ? 10.473 -0.596 -14.935 1.00 91.56 224 ILE A C 1
ATOM 1791 O O . ILE A 1 224 ? 10.716 -0.575 -16.147 1.00 91.56 224 ILE A O 1
ATOM 1795 N N . ILE A 1 225 ? 11.446 -0.580 -14.016 1.00 89.38 225 ILE A N 1
ATOM 1796 C CA . ILE A 1 225 ? 12.878 -0.475 -14.350 1.00 89.38 225 ILE A CA 1
ATOM 1797 C C . ILE A 1 225 ? 13.291 -1.615 -15.281 1.00 89.38 225 ILE A C 1
ATOM 1799 O O . ILE A 1 225 ? 13.864 -1.387 -16.347 1.00 89.38 225 ILE A O 1
ATOM 1803 N N . LEU A 1 226 ? 12.962 -2.853 -14.912 1.00 89.38 226 LEU A N 1
ATOM 1804 C CA . LEU A 1 226 ? 13.350 -4.040 -15.667 1.00 89.38 226 LEU A CA 1
ATOM 1805 C C . LEU A 1 226 ? 12.748 -4.057 -17.080 1.00 89.38 226 LEU A C 1
ATOM 1807 O O . LEU A 1 226 ? 13.440 -4.371 -18.052 1.00 89.38 226 LEU A O 1
ATOM 1811 N N . CYS A 1 227 ? 11.463 -3.721 -17.209 1.00 89.88 227 CYS A N 1
ATOM 1812 C CA . CYS A 1 227 ? 10.783 -3.615 -18.499 1.00 89.88 227 CYS A CA 1
ATOM 1813 C C . CYS A 1 227 ? 11.400 -2.511 -19.365 1.00 89.88 227 CYS A C 1
ATOM 1815 O O . CYS A 1 227 ? 11.649 -2.725 -20.555 1.00 89.88 227 CYS A O 1
ATOM 1817 N N . THR A 1 228 ? 11.719 -1.367 -18.762 1.00 87.62 228 THR A N 1
ATOM 1818 C CA . THR A 1 228 ? 12.350 -0.241 -19.454 1.00 87.62 228 THR A CA 1
ATOM 1819 C C . THR A 1 228 ? 13.744 -0.604 -19.960 1.00 87.62 228 THR A C 1
ATOM 1821 O O . THR A 1 228 ? 14.028 -0.432 -21.145 1.00 87.62 228 THR A O 1
ATOM 1824 N N . LEU A 1 229 ? 14.585 -1.208 -19.116 1.00 84.62 229 LEU A N 1
ATOM 1825 C CA . LEU A 1 229 ? 15.926 -1.663 -19.493 1.00 84.62 229 LEU A CA 1
ATOM 1826 C C . LEU A 1 229 ? 15.896 -2.678 -20.638 1.00 84.62 229 LEU A C 1
ATOM 1828 O O . LEU A 1 229 ? 16.640 -2.541 -21.609 1.00 84.62 229 LEU A O 1
ATOM 1832 N N . ARG A 1 230 ? 14.996 -3.667 -20.583 1.00 87.25 230 ARG A N 1
ATOM 1833 C CA . ARG A 1 230 ? 14.825 -4.641 -21.676 1.00 87.25 230 ARG A CA 1
ATOM 1834 C C . ARG A 1 230 ? 14.463 -3.961 -22.992 1.00 87.25 230 ARG A C 1
ATOM 1836 O O . ARG A 1 230 ? 15.023 -4.301 -24.031 1.00 87.25 230 ARG A O 1
ATOM 1843 N N . ARG A 1 231 ? 13.555 -2.984 -22.960 1.00 85.50 231 ARG A N 1
ATOM 1844 C CA . ARG A 1 231 ? 13.169 -2.222 -24.156 1.00 85.50 231 ARG A CA 1
ATOM 1845 C C . ARG A 1 231 ? 14.324 -1.398 -24.705 1.00 85.50 231 ARG A C 1
ATOM 1847 O O . ARG A 1 231 ? 14.488 -1.349 -25.923 1.00 85.50 231 ARG A O 1
ATOM 1854 N N . LEU A 1 232 ? 15.120 -0.774 -23.838 1.00 82.06 232 LEU A N 1
ATOM 1855 C CA . LEU A 1 232 ? 16.314 -0.033 -24.245 1.00 82.06 232 LEU A CA 1
ATOM 1856 C C . LEU A 1 232 ? 17.337 -0.954 -24.924 1.00 82.06 232 LEU A C 1
ATOM 1858 O O . LEU A 1 232 ? 17.780 -0.638 -26.025 1.00 82.06 232 LEU A O 1
ATOM 1862 N N . LEU A 1 233 ? 17.612 -2.129 -24.347 1.00 83.06 233 LEU A N 1
ATOM 1863 C CA . LEU A 1 233 ? 18.501 -3.139 -24.939 1.00 83.06 233 LEU A CA 1
ATOM 1864 C C . LEU A 1 233 ? 18.019 -3.610 -26.320 1.00 83.06 233 LEU A C 1
ATOM 1866 O O . LEU A 1 233 ? 18.801 -3.687 -27.266 1.00 83.06 233 LEU A O 1
ATOM 1870 N N . VAL A 1 234 ? 16.721 -3.895 -26.466 1.00 85.06 234 VAL A N 1
ATOM 1871 C CA . VAL A 1 234 ? 16.141 -4.306 -27.757 1.00 85.06 234 VAL A CA 1
ATOM 1872 C C . VAL A 1 234 ? 16.228 -3.177 -28.789 1.00 85.06 234 VAL A C 1
ATOM 1874 O O . VAL A 1 234 ? 16.568 -3.422 -29.948 1.00 85.06 234 VAL A O 1
ATOM 1877 N N . LYS A 1 235 ? 15.948 -1.931 -28.385 1.00 83.88 235 LYS A N 1
ATOM 1878 C CA . LYS A 1 235 ? 16.078 -0.757 -29.263 1.00 83.88 235 LYS A CA 1
ATOM 1879 C C . LYS A 1 235 ? 17.519 -0.564 -29.733 1.00 83.88 235 LYS A C 1
ATOM 1881 O O . LYS A 1 235 ? 17.718 -0.287 -30.915 1.00 83.88 235 LYS A O 1
ATOM 1886 N N . ASP A 1 236 ? 18.500 -0.729 -28.850 1.00 77.69 236 ASP A N 1
ATOM 1887 C CA . ASP A 1 236 ? 19.919 -0.609 -29.193 1.00 77.69 236 ASP A CA 1
ATOM 1888 C C . ASP A 1 236 ? 20.367 -1.691 -30.191 1.00 77.69 236 ASP A C 1
ATOM 1890 O O . ASP A 1 236 ? 20.895 -1.387 -31.265 1.00 77.69 236 ASP A O 1
ATOM 1894 N N . ALA A 1 237 ? 20.014 -2.954 -29.927 1.00 77.31 237 ALA A N 1
ATOM 1895 C CA . ALA A 1 237 ? 20.297 -4.064 -30.837 1.00 77.31 237 ALA A CA 1
ATOM 1896 C C . ALA A 1 237 ? 19.685 -3.855 -32.238 1.00 77.31 237 ALA A C 1
ATOM 1898 O O . ALA A 1 237 ? 20.322 -4.139 -33.258 1.00 77.31 237 ALA A O 1
ATOM 1899 N N . ASN A 1 238 ? 18.462 -3.319 -32.310 1.00 80.50 238 ASN A N 1
ATOM 1900 C CA . ASN A 1 238 ? 17.794 -3.030 -33.579 1.00 80.50 238 ASN A CA 1
ATOM 1901 C C . ASN A 1 238 ? 18.443 -1.864 -34.338 1.00 80.50 238 ASN A C 1
ATOM 1903 O O . ASN A 1 238 ? 18.609 -1.956 -35.556 1.00 80.50 238 ASN A O 1
ATOM 1907 N N . LYS A 1 239 ? 18.867 -0.798 -33.643 1.00 78.56 239 LYS A N 1
ATOM 1908 C CA . LYS A 1 239 ? 19.638 0.303 -34.252 1.00 78.56 239 LYS A CA 1
ATOM 1909 C C . LYS A 1 239 ? 20.962 -0.197 -34.829 1.00 78.56 239 LYS A C 1
ATOM 1911 O O . LYS A 1 239 ? 21.302 0.140 -35.962 1.00 78.56 239 LYS A O 1
ATOM 1916 N N . SER A 1 240 ? 21.676 -1.043 -34.085 1.00 70.88 240 SER A N 1
ATOM 1917 C CA . SER A 1 240 ? 22.924 -1.666 -34.540 1.00 70.88 240 SER A CA 1
ATOM 1918 C C . SER A 1 240 ? 22.725 -2.455 -35.844 1.00 70.88 240 SER A C 1
ATOM 1920 O O . SER A 1 240 ? 23.452 -2.250 -36.822 1.00 70.88 240 SER A O 1
ATOM 1922 N N . ARG A 1 241 ? 21.665 -3.274 -35.925 1.00 68.56 241 ARG A N 1
ATOM 1923 C CA . ARG A 1 241 ? 21.305 -4.020 -37.145 1.00 68.56 241 ARG A CA 1
ATOM 1924 C C . ARG A 1 241 ? 20.946 -3.105 -38.315 1.00 68.56 241 ARG A C 1
ATOM 1926 O O . ARG A 1 241 ? 21.471 -3.309 -39.410 1.00 68.56 241 ARG A O 1
ATOM 1933 N N . ALA A 1 242 ? 20.117 -2.084 -38.100 1.00 70.06 242 ALA A N 1
ATOM 1934 C CA . ALA A 1 242 ? 19.748 -1.125 -39.144 1.00 70.06 242 ALA A CA 1
ATOM 1935 C C . ALA A 1 242 ? 20.982 -0.409 -39.724 1.00 70.06 242 ALA A C 1
ATOM 1937 O O . ALA A 1 242 ? 21.152 -0.343 -40.942 1.00 70.06 242 ALA A O 1
ATOM 1938 N N . ASN A 1 243 ? 21.907 0.018 -38.861 1.00 66.75 243 ASN A N 1
ATOM 1939 C CA . ASN A 1 243 ? 23.159 0.651 -39.276 1.00 66.75 243 ASN A CA 1
ATOM 1940 C C . ASN A 1 243 ? 24.086 -0.314 -40.036 1.00 66.75 243 ASN A C 1
ATOM 1942 O O . ASN A 1 243 ? 24.778 0.098 -40.970 1.00 66.75 243 ASN A O 1
ATOM 1946 N N . SER A 1 244 ? 24.097 -1.603 -39.677 1.00 60.69 244 SER A N 1
ATOM 1947 C CA . SER A 1 244 ? 24.859 -2.624 -40.410 1.00 60.69 244 SER A CA 1
ATOM 1948 C C . SER A 1 244 ? 24.288 -2.911 -41.808 1.00 60.69 244 SER A C 1
ATOM 1950 O O . SER A 1 244 ? 25.056 -3.059 -42.759 1.00 60.69 244 SER A O 1
ATOM 1952 N N . HIS A 1 245 ? 22.959 -2.893 -41.969 1.00 54.94 245 HIS A N 1
ATOM 1953 C CA . HIS A 1 245 ? 22.297 -3.061 -43.267 1.00 54.94 245 HIS A CA 1
ATOM 1954 C C . HIS A 1 245 ? 22.517 -1.864 -44.203 1.00 54.94 245 HIS A C 1
ATOM 1956 O O . HIS A 1 245 ? 22.747 -2.063 -45.395 1.00 54.94 245 HIS A O 1
ATOM 1962 N N . ILE A 1 246 ? 22.527 -0.635 -43.677 1.00 58.47 246 ILE A N 1
ATOM 1963 C CA . ILE A 1 246 ? 22.831 0.570 -44.469 1.00 58.47 246 ILE A CA 1
ATOM 1964 C C . ILE A 1 246 ? 24.276 0.521 -44.999 1.00 58.47 246 ILE A C 1
ATOM 1966 O O . ILE A 1 246 ? 24.507 0.775 -46.181 1.00 58.47 246 ILE A O 1
ATOM 1970 N N . LYS A 1 247 ? 25.244 0.080 -44.182 1.00 54.16 247 LYS A N 1
ATOM 1971 C CA . LYS A 1 247 ? 26.646 -0.089 -44.618 1.00 54.16 247 LYS A CA 1
ATOM 1972 C C . LYS A 1 247 ? 26.848 -1.215 -45.645 1.00 54.16 247 LYS A C 1
ATOM 1974 O O . LYS A 1 247 ? 27.774 -1.142 -46.452 1.00 54.16 247 LYS A O 1
ATOM 1979 N N . LEU A 1 248 ? 26.003 -2.249 -45.639 1.00 49.75 248 LEU A N 1
ATOM 1980 C CA . LEU A 1 248 ? 26.004 -3.302 -46.665 1.00 49.75 248 LEU A CA 1
ATOM 1981 C C . LEU A 1 248 ? 25.382 -2.818 -47.986 1.00 49.75 248 LEU A C 1
ATOM 1983 O O . LEU A 1 248 ? 25.940 -3.096 -49.045 1.00 49.75 248 LEU A O 1
ATOM 1987 N N . GLY A 1 249 ? 24.314 -2.016 -47.930 1.00 44.06 249 GLY A N 1
ATOM 1988 C CA . GLY A 1 249 ? 23.705 -1.392 -49.112 1.00 44.06 249 GLY A CA 1
ATOM 1989 C C . GLY A 1 249 ? 24.579 -0.321 -49.782 1.00 44.06 249 GLY A C 1
ATOM 1990 O O . GLY A 1 249 ? 24.497 -0.124 -50.993 1.00 44.06 249 GLY A O 1
ATOM 1991 N N . GLU A 1 250 ? 25.466 0.344 -49.034 1.00 44.12 250 GLU A N 1
ATOM 1992 C CA . GLU A 1 250 ? 26.470 1.252 -49.612 1.00 44.12 250 GLU A CA 1
ATOM 1993 C C . GLU A 1 250 ? 27.658 0.512 -50.247 1.00 44.12 250 GLU A C 1
ATOM 1995 O O . GLU A 1 250 ? 28.224 0.998 -51.228 1.00 44.12 250 GLU A O 1
ATOM 2000 N N . ARG A 1 251 ? 28.000 -0.702 -49.784 1.00 42.25 251 ARG A N 1
ATOM 2001 C CA . ARG A 1 251 ? 29.023 -1.542 -50.440 1.00 42.25 251 ARG A CA 1
ATOM 2002 C C . ARG A 1 251 ? 28.568 -2.136 -51.775 1.00 42.25 251 ARG A C 1
ATOM 2004 O O . ARG A 1 251 ? 29.422 -2.437 -52.606 1.00 42.25 251 ARG A O 1
ATOM 2011 N N . GLU A 1 252 ? 27.265 -2.258 -52.023 1.00 42.34 252 GLU A N 1
ATOM 2012 C CA . GLU A 1 252 ? 26.732 -2.713 -53.319 1.00 42.34 252 GLU A CA 1
ATOM 2013 C C . GLU A 1 252 ? 26.639 -1.605 -54.385 1.00 42.34 252 GLU A C 1
ATOM 2015 O O . GLU A 1 252 ? 26.403 -1.899 -55.557 1.00 42.34 252 GLU A O 1
ATOM 2020 N N . LYS A 1 253 ? 26.908 -0.337 -54.037 1.00 42.97 253 LYS A N 1
ATOM 2021 C CA . LYS A 1 253 ? 26.935 0.793 -54.989 1.00 42.97 253 LYS A CA 1
ATOM 2022 C C . LYS A 1 253 ? 28.320 1.115 -55.562 1.00 42.97 253 LYS A C 1
ATOM 2024 O O . LYS A 1 253 ? 28.499 2.165 -56.176 1.00 42.97 253 LYS A O 1
ATOM 2029 N N . HIS A 1 254 ? 29.295 0.215 -55.440 1.00 38.56 254 HIS A N 1
ATOM 2030 C CA . HIS A 1 254 ? 30.493 0.276 -56.277 1.00 38.56 254 HIS A CA 1
ATOM 2031 C C . HIS A 1 254 ? 30.300 -0.602 -57.519 1.00 38.56 254 HIS A C 1
ATOM 2033 O O . HIS A 1 254 ? 30.193 -1.824 -57.388 1.00 38.56 254 HIS A O 1
ATOM 2039 N N . PRO A 1 255 ? 30.262 -0.030 -58.739 1.00 39.25 255 PRO A N 1
ATOM 2040 C CA . PRO A 1 255 ? 30.152 -0.839 -59.938 1.00 39.25 255 PRO A CA 1
ATOM 2041 C C . PRO A 1 255 ? 31.387 -1.732 -60.018 1.00 39.25 255 PRO A C 1
ATOM 2043 O O . PRO A 1 255 ? 32.521 -1.248 -59.984 1.00 39.25 255 PRO A O 1
ATOM 2046 N N . ARG A 1 256 ? 31.154 -3.045 -60.138 1.00 39.41 256 ARG A N 1
ATOM 2047 C CA . ARG A 1 256 ? 32.161 -4.018 -60.562 1.00 39.41 256 ARG A CA 1
ATOM 2048 C C . ARG A 1 256 ? 32.832 -3.467 -61.821 1.00 39.41 256 ARG A C 1
ATOM 2050 O O . ARG A 1 256 ? 32.282 -3.583 -62.917 1.00 39.41 256 ARG A O 1
ATOM 2057 N N . ARG A 1 257 ? 34.019 -2.868 -61.677 1.00 38.12 257 ARG A N 1
ATOM 2058 C CA . ARG A 1 257 ? 34.933 -2.671 -62.800 1.00 38.12 257 ARG A CA 1
ATOM 2059 C C . ARG A 1 257 ? 35.241 -4.071 -63.312 1.00 38.12 257 ARG A C 1
ATOM 2061 O O . ARG A 1 257 ? 36.005 -4.802 -62.691 1.00 38.12 257 ARG A O 1
ATOM 2068 N N . ARG A 1 258 ? 34.588 -4.462 -64.408 1.00 36.09 258 ARG A N 1
ATOM 2069 C CA . ARG A 1 258 ? 35.014 -5.605 -65.211 1.00 36.09 258 ARG A CA 1
ATOM 2070 C C . ARG A 1 258 ? 36.437 -5.289 -65.648 1.00 36.09 258 ARG A C 1
ATOM 2072 O O . ARG A 1 258 ? 36.651 -4.410 -66.478 1.00 36.09 258 ARG A O 1
ATOM 2079 N N . SER A 1 259 ? 37.402 -5.959 -65.038 1.00 37.00 259 SER A N 1
ATOM 2080 C CA . SER A 1 259 ? 38.748 -6.080 -65.567 1.00 37.00 259 SER A CA 1
ATOM 2081 C C . SER A 1 259 ? 38.635 -6.815 -66.901 1.00 37.00 259 SER A C 1
ATOM 2083 O O . SER A 1 259 ? 38.443 -8.028 -66.956 1.00 37.00 259 SER A O 1
ATOM 2085 N N . ALA A 1 260 ? 38.675 -6.048 -67.989 1.00 36.12 260 ALA A N 1
ATOM 2086 C CA . ALA A 1 260 ? 38.937 -6.589 -69.308 1.00 36.12 260 ALA A CA 1
ATOM 2087 C C . ALA A 1 260 ? 40.334 -7.219 -69.274 1.00 36.12 260 ALA A C 1
ATOM 2089 O O . ALA A 1 260 ? 41.327 -6.543 -69.008 1.00 36.12 260 ALA A O 1
ATOM 2090 N N . TRP A 1 261 ? 40.388 -8.527 -69.488 1.00 31.80 261 TRP A N 1
ATOM 2091 C CA . TRP A 1 261 ? 41.622 -9.244 -69.771 1.00 31.80 261 TRP A CA 1
ATOM 2092 C C . TRP A 1 261 ? 42.206 -8.714 -71.088 1.00 31.80 261 TRP A C 1
ATOM 2094 O O . TRP A 1 261 ? 41.463 -8.654 -72.072 1.00 31.80 261 TRP A O 1
ATOM 2104 N N . PRO A 1 262 ? 43.499 -8.363 -71.176 1.00 36.91 262 PRO A N 1
ATOM 2105 C CA . PRO A 1 262 ? 44.132 -8.195 -72.467 1.00 36.91 262 PRO A CA 1
ATOM 2106 C C . PRO A 1 262 ? 44.545 -9.567 -73.006 1.00 36.91 262 PRO A C 1
ATOM 2108 O O . PRO A 1 262 ? 45.230 -10.350 -72.348 1.00 36.91 262 PRO A O 1
ATOM 2111 N N . ALA A 1 263 ? 44.083 -9.843 -74.222 1.00 32.00 263 ALA A N 1
ATOM 2112 C CA . ALA A 1 263 ? 44.475 -10.983 -75.023 1.00 32.00 263 ALA A CA 1
ATOM 2113 C C . ALA A 1 263 ? 45.984 -10.954 -75.312 1.00 32.00 263 ALA A C 1
ATOM 2115 O O . ALA A 1 263 ? 46.539 -9.926 -75.705 1.00 32.00 263 ALA A O 1
ATOM 2116 N N . TYR A 1 264 ? 46.618 -12.114 -75.164 1.00 28.89 264 TYR A N 1
ATOM 2117 C CA . TYR A 1 264 ? 47.951 -12.402 -75.677 1.00 28.89 264 TYR A CA 1
ATOM 2118 C C . TYR A 1 264 ? 48.007 -12.129 -77.189 1.00 28.89 264 TYR A C 1
ATOM 2120 O O . TYR A 1 264 ? 47.260 -12.729 -77.963 1.00 28.89 264 TYR A O 1
ATOM 2128 N N . LYS A 1 265 ? 48.935 -11.267 -77.617 1.00 36.81 265 LYS A N 1
ATOM 2129 C CA . LYS A 1 265 ? 49.496 -11.293 -78.971 1.00 36.81 265 LYS A CA 1
ATOM 2130 C C . LYS A 1 265 ? 51.011 -11.183 -78.885 1.00 36.81 265 LYS A C 1
ATOM 2132 O O . LYS A 1 265 ? 51.568 -10.173 -78.473 1.00 36.81 265 LYS A O 1
ATOM 2137 N N . GLU A 1 266 ? 51.629 -12.281 -79.273 1.00 32.22 266 GLU A N 1
ATOM 2138 C CA . GLU A 1 266 ? 53.049 -12.496 -79.475 1.00 32.22 266 GLU A CA 1
ATOM 2139 C C . GLU A 1 266 ? 53.424 -12.069 -80.907 1.00 32.22 266 GLU A C 1
ATOM 2141 O O . GLU A 1 266 ? 52.681 -12.393 -81.839 1.00 32.22 266 GLU A O 1
ATOM 2146 N N . LYS A 1 267 ? 54.531 -11.319 -81.050 1.00 34.94 267 LYS A N 1
ATOM 2147 C CA . LYS A 1 267 ? 55.499 -11.245 -82.179 1.00 34.94 267 LYS A CA 1
ATOM 2148 C C . LYS A 1 267 ? 56.270 -9.912 -82.133 1.00 34.94 267 LYS A C 1
ATOM 2150 O O . LYS A 1 267 ? 55.672 -8.849 -82.251 1.00 34.94 267 LYS A O 1
ATOM 2155 N N . THR A 1 268 ? 57.512 -9.951 -81.640 1.00 33.34 268 THR A N 1
ATOM 2156 C CA . THR A 1 268 ? 58.781 -9.834 -82.405 1.00 33.34 268 THR A CA 1
ATOM 2157 C C . THR A 1 268 ? 58.969 -8.513 -83.158 1.00 33.34 268 THR A C 1
ATOM 2159 O O . THR A 1 268 ? 58.315 -8.262 -84.160 1.00 33.34 268 THR A O 1
ATOM 2162 N N . ASP A 1 269 ? 59.891 -7.670 -82.683 1.00 34.72 269 ASP A N 1
ATOM 2163 C CA . ASP A 1 269 ? 61.294 -7.615 -83.140 1.00 34.72 269 ASP A CA 1
ATOM 2164 C C . ASP A 1 269 ? 61.900 -6.197 -83.100 1.00 34.72 269 ASP A C 1
ATOM 2166 O O . ASP A 1 269 ? 61.365 -5.241 -83.647 1.00 34.72 269 ASP A O 1
ATOM 2170 N N . GLN A 1 270 ? 63.104 -6.162 -82.518 1.00 30.16 270 GLN A N 1
ATOM 2171 C CA . GLN A 1 270 ? 64.263 -5.328 -82.858 1.00 30.16 270 GLN A CA 1
ATOM 2172 C C . GLN A 1 270 ? 64.283 -3.808 -82.584 1.00 30.16 270 GLN A C 1
ATOM 2174 O O . GLN A 1 270 ? 63.397 -3.038 -82.929 1.00 30.16 270 GLN A O 1
ATOM 2179 N N . ASN A 1 271 ? 65.465 -3.400 -82.093 1.00 32.25 271 ASN A N 1
ATOM 2180 C CA . ASN A 1 271 ? 66.060 -2.057 -82.054 1.00 32.25 271 ASN A CA 1
ATOM 2181 C C . ASN A 1 271 ? 65.617 -1.098 -80.932 1.00 32.25 271 ASN A C 1
ATOM 2183 O O . ASN A 1 271 ? 64.725 -0.282 -81.112 1.00 32.25 271 ASN A O 1
ATOM 2187 N N . LYS A 1 272 ? 66.403 -0.990 -79.850 1.00 40.62 272 LYS A N 1
ATOM 2188 C CA . LYS A 1 272 ? 67.671 -0.230 -79.846 1.00 40.62 272 LYS A CA 1
ATOM 2189 C C . LYS A 1 272 ? 68.370 -0.276 -78.483 1.00 40.62 272 LYS A C 1
ATOM 2191 O O . LYS A 1 272 ? 67.827 0.081 -77.447 1.00 40.62 272 LYS A O 1
ATOM 2196 N N . ILE A 1 273 ? 69.624 -0.694 -78.563 1.00 34.91 273 ILE A N 1
ATOM 2197 C CA . ILE A 1 273 ? 70.709 -0.495 -77.605 1.00 34.91 273 ILE A CA 1
ATOM 2198 C C . ILE A 1 273 ? 71.078 1.004 -77.569 1.00 34.91 273 ILE A C 1
ATOM 2200 O O . ILE A 1 273 ? 70.957 1.665 -78.602 1.00 34.91 273 ILE A O 1
ATOM 2204 N N . LYS A 1 274 ? 71.626 1.458 -76.425 1.00 37.22 274 LYS A N 1
ATOM 2205 C CA . LYS A 1 274 ? 72.146 2.799 -76.035 1.00 37.22 274 LYS A CA 1
ATOM 2206 C C . LYS A 1 274 ? 71.166 3.522 -75.099 1.00 37.22 274 LYS A C 1
ATOM 2208 O O . LYS A 1 274 ? 70.037 3.756 -75.486 1.00 37.22 274 LYS A O 1
ATOM 2213 N N . THR A 1 275 ? 71.492 3.876 -73.859 1.00 43.50 275 THR A N 1
ATOM 2214 C CA . THR A 1 275 ? 72.802 4.171 -73.264 1.00 43.50 275 THR A CA 1
ATOM 2215 C C . THR A 1 275 ? 72.688 4.033 -71.746 1.00 43.50 275 THR A C 1
ATOM 2217 O O . THR A 1 275 ? 71.754 4.530 -71.125 1.00 43.50 275 THR A O 1
ATOM 2220 N N . LYS A 1 276 ? 73.659 3.331 -71.168 1.00 37.41 276 LYS A N 1
ATOM 2221 C CA . LYS A 1 276 ? 74.013 3.345 -69.751 1.00 37.41 276 LYS A CA 1
ATOM 2222 C C . LYS A 1 276 ? 75.185 4.329 -69.636 1.00 37.41 276 LYS A C 1
ATOM 2224 O O . LYS A 1 276 ? 76.028 4.302 -70.529 1.00 37.41 276 LYS A O 1
ATOM 2229 N N . LEU A 1 277 ? 75.253 5.053 -68.519 1.00 38.56 277 LEU A N 1
ATOM 2230 C CA . LEU A 1 277 ? 76.378 5.865 -68.020 1.00 38.56 277 LEU A CA 1
ATOM 2231 C C . LEU A 1 277 ? 76.461 7.326 -68.485 1.00 38.56 277 LEU A C 1
ATOM 2233 O O . LEU A 1 277 ? 76.146 7.642 -69.623 1.00 38.56 277 LEU A O 1
ATOM 2237 N N . GLU A 1 278 ? 76.964 8.132 -67.539 1.00 40.56 278 GLU A N 1
ATOM 2238 C CA . GLU A 1 278 ? 77.157 9.592 -67.501 1.00 40.56 278 GLU A CA 1
ATOM 2239 C C . GLU A 1 278 ? 75.912 10.347 -66.995 1.00 40.56 278 GLU A C 1
ATOM 2241 O O . GLU A 1 278 ? 74.852 10.281 -67.599 1.00 40.56 278 GLU A O 1
ATOM 2246 N N . THR A 1 279 ? 75.906 11.029 -65.846 1.00 43.41 279 THR A N 1
ATOM 2247 C CA . THR A 1 279 ? 77.001 11.589 -65.040 1.00 43.41 279 THR A CA 1
ATOM 2248 C C . THR A 1 279 ? 76.488 11.865 -63.619 1.00 43.41 279 THR A C 1
ATOM 2250 O O . THR A 1 279 ? 75.514 12.589 -63.431 1.00 43.41 279 THR A O 1
ATOM 2253 N N . SER A 1 280 ? 77.172 11.314 -62.614 1.00 38.00 280 SER A N 1
ATOM 2254 C CA . SER A 1 280 ? 77.284 11.938 -61.292 1.00 38.00 280 SER A CA 1
ATOM 2255 C C . SER A 1 280 ? 78.610 12.695 -61.254 1.00 38.00 280 SER A C 1
ATOM 2257 O O . SER A 1 280 ? 79.608 12.161 -61.733 1.00 38.00 280 SER A O 1
ATOM 2259 N N . LEU A 1 281 ? 78.598 13.857 -60.595 1.00 39.25 281 LEU A N 1
ATOM 2260 C CA . LEU A 1 281 ? 79.741 14.633 -60.091 1.00 39.25 281 LEU A CA 1
ATOM 2261 C C . LEU A 1 281 ? 80.567 15.422 -61.120 1.00 39.25 281 LEU A C 1
ATOM 2263 O O . LEU A 1 281 ? 81.536 14.918 -61.676 1.00 39.25 281 LEU A O 1
ATOM 2267 N N . THR A 1 282 ? 80.235 16.710 -61.227 1.00 46.09 282 THR A N 1
ATOM 2268 C CA . THR A 1 282 ? 81.113 17.820 -60.800 1.00 46.09 282 THR A CA 1
ATOM 2269 C C . THR A 1 282 ? 80.248 18.979 -60.341 1.00 46.09 282 THR A C 1
ATOM 2271 O O . THR A 1 282 ? 79.223 19.217 -61.018 1.00 46.09 282 THR A O 1
#

Foldseek 3Di:
DVVVVVVVVVVVVVVVVVVVVVVVVVVVVVVVVVVVVVVVVVVVVVVVVVVVVVVVVPDDDDDDDDDDDDDDPDPVVVVVVVVVVVVVVVVVVVVVVVVVVVVVVLVVLVVVVVVLVVVLCVLDVQKDFPDDDDQKTKIKGWAFAPDPCVVVDVDDPDPDDGDIDIKIKIFHADSRPRQTDDIDMPPNQFDCVVLNVCLNVVCPVLVPDPHSVNVSVVVRSVRVNVSVVVVVVVVVVVVVVVVVVVVVVVVVPPPPPPPDDDDDDDDDDDDDDDDDDDDDDD

pLDDT: mean 74.57, std 21.13, range [28.89, 97.94]

Radius of gyration: 45.41 Å; chains: 1; bounding box: 133×33×148 Å

Secondary structure (DSSP, 8-state):
-HHHHHHHHHHHHHHHHHHHHHHHHHHHHHHHHHHHHHHHHHHHHHHHHHHHHHTTTT-S---------------HHHHHHHHHHHHHHHHHHHHHHHHHHHHHHHHHHHHHHHHHHHHHHHH-TTEEEEEEETTEEEEEEEEEPPPHHHHH--S----PPPPEEEEEEEEEE-TTT--EEEEEEESS-S--HHHHHHHHH-HHHHHTSS-HHHHHHHHHHHHHHHHHHHHHHHHHHHHHHHHHHHHHHHHTTS-----PPPPP------------------

Organism: NCBI:txid4628

Sequence (282 aa):
MEQLKKEIFSAEKENSTISSEIDTLMEAVVGDSVQLDGDIEGLTCSLNFIESQGRLGLSSTSVDGKPLPEETHENPVHVFHEYKFEMLGLNQRVEKSKNNLVMLQDLDFALKRFEAFGQLENMFSEVKVIDYQGGCIRLSLKTPIPNLDGFLLRHKFDYMDPSVAEHEMLIELTERTMELKKVEIFPDDVFIDGIVDTFKSSSDFISSTKSPLGWFIRQVQHRIILCTLRRLLVKDANKSRANSHIKLGEREKHPRRRSAWPAYKEKTDQNKIKTKLETSLT